Protein AF-F0SJ74-F1 (afdb_monomer)

Structure (mmCIF, N/CA/C/O backbone):
data_AF-F0SJ74-F1
#
_entry.id   AF-F0SJ74-F1
#
loop_
_atom_site.group_PDB
_atom_site.id
_atom_site.type_symbol
_atom_site.label_atom_id
_atom_site.label_alt_id
_atom_site.label_comp_id
_atom_site.label_asym_id
_atom_site.label_entity_id
_atom_site.label_seq_id
_atom_site.pdbx_PDB_ins_code
_atom_site.Cartn_x
_atom_site.Cartn_y
_atom_site.Cartn_z
_atom_site.occupancy
_atom_site.B_iso_or_equiv
_atom_site.auth_seq_id
_atom_site.auth_comp_id
_atom_site.auth_asym_id
_atom_site.auth_atom_id
_atom_site.pdbx_PDB_model_num
ATOM 1 N N . MET A 1 1 ? -28.845 -0.989 51.146 1.00 54.00 1 MET A N 1
ATOM 2 C CA . 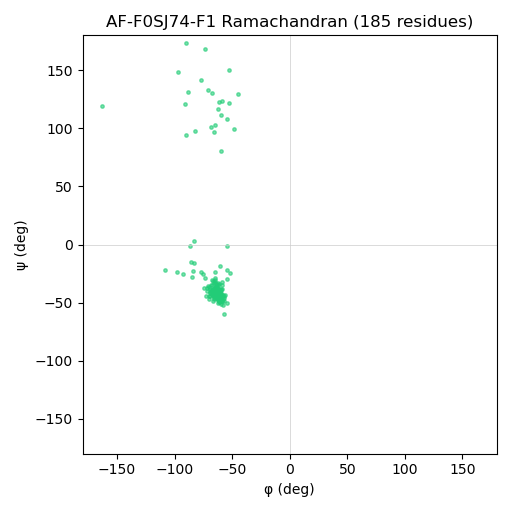MET A 1 1 ? -27.764 -0.557 50.241 1.00 54.00 1 MET A CA 1
ATOM 3 C C . MET A 1 1 ? -26.452 -0.771 50.956 1.00 54.00 1 MET A C 1
ATOM 5 O O . MET A 1 1 ? -26.047 0.042 51.778 1.00 54.00 1 MET A O 1
ATOM 9 N N . THR A 1 2 ? -25.877 -1.947 50.753 1.00 53.78 2 THR A N 1
ATOM 10 C CA . THR A 1 2 ? -24.588 -2.338 51.320 1.00 53.78 2 THR A CA 1
ATOM 11 C C . THR A 1 2 ? -23.477 -1.667 50.522 1.00 53.78 2 THR A C 1
ATOM 13 O O . THR A 1 2 ? -23.571 -1.531 49.306 1.00 53.78 2 THR A O 1
ATOM 16 N N . GLN A 1 3 ? -22.426 -1.232 51.211 1.00 61.03 3 GLN A N 1
ATOM 17 C CA . GLN A 1 3 ? -21.278 -0.518 50.639 1.00 61.03 3 GLN A CA 1
ATOM 18 C C . GLN A 1 3 ? -20.612 -1.277 49.464 1.00 61.03 3 GLN A C 1
ATOM 20 O O . GLN A 1 3 ? -19.998 -0.656 48.601 1.00 61.03 3 GLN A O 1
ATOM 25 N N . ASP A 1 4 ? -20.806 -2.600 49.397 1.00 64.81 4 ASP A N 1
ATOM 26 C CA . ASP A 1 4 ? -20.370 -3.476 48.303 1.00 64.81 4 ASP A CA 1
ATOM 27 C C . ASP A 1 4 ? -21.115 -3.262 46.974 1.00 64.81 4 ASP A C 1
ATOM 29 O O . ASP A 1 4 ? -20.495 -3.353 45.916 1.00 64.81 4 ASP A O 1
ATOM 33 N N . GLU A 1 5 ? -22.414 -2.939 46.985 1.00 65.62 5 GLU A N 1
ATOM 34 C CA . GLU A 1 5 ? -23.174 -2.753 45.734 1.00 65.62 5 GLU A CA 1
ATOM 35 C C . GLU A 1 5 ? -22.730 -1.486 44.994 1.00 65.62 5 GLU A C 1
ATOM 37 O O . GLU A 1 5 ? -22.558 -1.498 43.777 1.00 65.62 5 GLU A O 1
ATOM 42 N N . GLY A 1 6 ? -22.438 -0.413 45.736 1.00 70.38 6 GLY A N 1
ATOM 43 C CA . GLY A 1 6 ? -21.926 0.828 45.149 1.00 70.38 6 GLY A CA 1
ATOM 44 C C . GLY A 1 6 ? -20.527 0.677 44.541 1.00 70.38 6 GLY A C 1
ATOM 45 O O . GLY A 1 6 ? -20.212 1.340 43.553 1.00 70.38 6 GLY A O 1
ATOM 46 N N . LYS A 1 7 ? -19.693 -0.212 45.097 1.00 70.25 7 LYS A N 1
ATOM 47 C CA . LYS A 1 7 ? -18.354 -0.490 44.564 1.00 70.25 7 LYS A CA 1
ATOM 48 C C . LYS A 1 7 ? -18.433 -1.291 43.261 1.00 70.25 7 LYS A C 1
ATOM 50 O O . LYS A 1 7 ? -17.793 -0.913 42.281 1.00 70.25 7 LYS A O 1
ATOM 55 N N . LEU A 1 8 ? -19.286 -2.313 43.222 1.00 67.12 8 LEU A N 1
ATOM 56 C CA . LEU A 1 8 ? -19.532 -3.130 42.031 1.00 67.12 8 LEU A CA 1
ATOM 57 C C . LEU A 1 8 ? -20.074 -2.314 40.852 1.00 67.12 8 LEU A C 1
ATOM 59 O O . LEU A 1 8 ? -19.598 -2.477 39.730 1.00 67.12 8 LEU A O 1
ATOM 63 N N . ASP A 1 9 ? -21.017 -1.402 41.088 1.00 73.19 9 ASP A N 1
ATOM 64 C CA . ASP A 1 9 ? -21.548 -0.545 40.021 1.00 73.19 9 ASP A CA 1
ATOM 65 C C . ASP A 1 9 ? -20.493 0.427 39.471 1.00 73.19 9 ASP A C 1
ATOM 67 O O . ASP A 1 9 ? -20.478 0.723 38.273 1.00 73.19 9 ASP A O 1
ATOM 71 N N . SER A 1 10 ? -19.570 0.890 40.321 1.00 74.50 10 SER A N 1
ATOM 72 C CA . SER A 1 10 ? -18.466 1.753 39.892 1.00 74.50 10 SER A CA 1
ATOM 73 C C . SER A 1 10 ? -17.445 1.016 39.015 1.00 74.50 10 SER A C 1
ATOM 75 O O . SER A 1 10 ? -17.027 1.556 37.991 1.00 74.50 10 SER A O 1
ATOM 77 N N . GLU A 1 11 ? -17.107 -0.234 39.353 1.00 73.88 11 GLU A N 1
ATOM 78 C CA . GLU A 1 11 ? -16.187 -1.074 38.573 1.00 73.88 11 GLU A CA 1
ATOM 79 C C . GLU A 1 11 ? -16.783 -1.433 37.205 1.00 73.88 11 GLU A C 1
ATOM 81 O O . GLU A 1 11 ? -16.114 -1.286 36.182 1.00 73.88 11 GLU A O 1
ATOM 86 N N . ARG A 1 12 ? -18.074 -1.788 37.146 1.00 70.38 12 ARG A N 1
ATOM 87 C CA . ARG A 1 12 ? -18.766 -2.058 35.871 1.00 70.38 12 ARG A CA 1
ATOM 88 C C . ARG A 1 12 ? -18.773 -0.854 34.942 1.00 70.38 12 ARG A C 1
ATOM 90 O O . ARG A 1 12 ? -18.550 -0.993 33.743 1.00 70.38 12 ARG A O 1
ATOM 97 N N . LYS A 1 13 ? -19.027 0.333 35.495 1.00 78.31 13 LYS A N 1
ATOM 98 C CA . LYS A 1 13 ? -19.060 1.566 34.710 1.00 78.31 13 LYS A CA 1
ATOM 99 C C . LYS A 1 13 ? -17.680 1.910 34.143 1.00 78.31 13 LYS A C 1
ATOM 101 O O . LYS A 1 13 ? -17.595 2.287 32.981 1.00 78.31 13 LYS A O 1
ATOM 106 N N . LEU A 1 14 ? -16.614 1.720 34.928 1.00 76.12 14 LEU A N 1
ATOM 107 C CA . LEU A 1 14 ? -15.232 1.898 34.464 1.00 76.12 14 LEU A CA 1
ATOM 108 C C . LEU A 1 14 ? -14.893 0.949 33.311 1.00 76.12 14 LEU A C 1
ATOM 110 O O . LEU A 1 14 ? -14.324 1.378 32.311 1.00 76.12 14 LEU A O 1
ATOM 114 N N . ILE A 1 15 ? -15.295 -0.314 33.428 1.00 71.25 15 ILE A N 1
ATOM 115 C CA . ILE A 1 15 ? -15.088 -1.342 32.406 1.00 71.25 15 ILE A CA 1
ATOM 116 C C . ILE A 1 15 ? -15.837 -1.010 31.102 1.00 71.25 15 ILE A C 1
ATOM 118 O O . ILE A 1 15 ? -15.274 -1.119 30.008 1.00 71.25 15 ILE A O 1
ATOM 122 N N . ASP A 1 16 ? -17.102 -0.590 31.193 1.00 73.50 16 ASP A N 1
ATOM 123 C CA . ASP A 1 16 ? -17.893 -0.205 30.017 1.00 73.50 16 ASP A CA 1
ATOM 124 C C . ASP A 1 16 ? -17.339 1.069 29.348 1.00 73.50 16 ASP A C 1
ATOM 126 O O . ASP A 1 16 ? -17.291 1.152 28.114 1.00 73.50 16 ASP A O 1
ATOM 130 N N . ASP A 1 17 ? -16.870 2.038 30.140 1.00 77.75 17 ASP A N 1
ATOM 131 C CA . ASP A 1 17 ? -16.223 3.255 29.643 1.00 77.75 17 ASP A CA 1
ATOM 132 C C . ASP A 1 17 ? -14.881 2.939 28.953 1.00 77.75 17 ASP A C 1
ATOM 134 O O . ASP A 1 17 ? -14.609 3.460 27.865 1.00 77.75 17 ASP A O 1
ATOM 138 N N . GLU A 1 18 ? -14.072 2.033 29.516 1.00 72.38 18 GLU A N 1
ATOM 139 C CA . GLU A 1 18 ? -12.818 1.566 28.912 1.00 72.38 18 GLU A CA 1
ATOM 140 C C . GLU A 1 18 ? -13.072 0.847 27.581 1.00 72.38 18 GLU A C 1
ATOM 142 O O . GLU A 1 18 ? -12.436 1.152 26.568 1.00 72.38 18 GLU A O 1
ATOM 147 N N . ARG A 1 19 ? -14.070 -0.041 27.525 1.00 72.69 19 ARG A N 1
ATOM 148 C CA . ARG A 1 19 ? -14.462 -0.707 26.279 1.00 72.69 19 ARG A CA 1
ATOM 149 C C . ARG A 1 19 ? -14.883 0.299 25.211 1.00 72.69 19 ARG A C 1
ATOM 151 O O . ARG A 1 19 ? -14.420 0.211 24.073 1.00 72.69 19 ARG A O 1
ATOM 158 N N . LYS A 1 20 ? -15.751 1.252 25.555 1.00 78.31 20 LYS A N 1
ATOM 159 C CA . LYS A 1 20 ? -16.230 2.272 24.613 1.00 78.31 20 LYS A CA 1
ATOM 160 C C . LYS A 1 20 ? -15.080 3.139 24.103 1.00 78.31 20 LYS A C 1
ATOM 162 O O . LYS A 1 20 ? -15.049 3.482 22.919 1.00 78.31 20 LYS A O 1
ATOM 167 N N . HIS A 1 21 ? -14.121 3.454 24.972 1.00 78.31 21 HIS A N 1
ATOM 168 C CA . HIS A 1 21 ? -12.903 4.157 24.594 1.00 78.31 21 HIS A CA 1
ATOM 169 C C . HIS A 1 21 ? -12.069 3.349 23.586 1.00 78.31 21 HIS A C 1
ATOM 171 O O . HIS A 1 21 ? -11.682 3.879 22.542 1.00 78.31 21 HIS A O 1
ATOM 177 N N . LEU A 1 22 ? -11.846 2.057 23.842 1.00 72.75 22 LEU A N 1
ATOM 178 C CA . LEU A 1 22 ? -11.066 1.183 22.962 1.00 72.75 22 LEU A CA 1
ATOM 179 C C . LEU A 1 22 ? -11.754 0.911 21.610 1.00 72.75 22 LEU A C 1
ATOM 181 O O . LEU A 1 22 ? -11.087 0.908 20.573 1.00 72.75 22 LEU A O 1
ATOM 185 N N . GLU A 1 23 ? -13.078 0.729 21.592 1.00 74.75 23 GLU A N 1
ATOM 186 C CA . GLU A 1 23 ? -13.865 0.600 20.355 1.00 74.75 23 GLU A CA 1
ATOM 187 C C . GLU A 1 23 ? -13.818 1.888 19.521 1.00 74.75 23 GLU A C 1
ATOM 189 O O . GLU A 1 23 ? -13.631 1.833 18.301 1.00 74.75 23 GLU A O 1
ATOM 194 N N . GLY A 1 24 ? -13.914 3.052 20.173 1.00 79.56 24 GLY A N 1
ATOM 195 C CA . GLY A 1 24 ? -13.734 4.352 19.526 1.00 79.56 24 GLY A CA 1
ATOM 196 C C . GLY A 1 24 ? -12.349 4.491 18.895 1.00 79.56 24 GLY A C 1
ATOM 197 O O . GLY A 1 24 ? -12.229 4.840 17.722 1.00 79.56 24 GLY A O 1
ATOM 198 N N . LEU A 1 25 ? -11.303 4.110 19.631 1.00 79.56 25 LEU A N 1
ATOM 199 C CA . LEU A 1 25 ? -9.922 4.168 19.157 1.00 79.56 25 LEU A CA 1
ATOM 200 C C . LEU A 1 25 ? -9.675 3.254 17.944 1.00 79.56 25 LEU A C 1
ATOM 202 O O . LEU A 1 25 ? -8.946 3.621 17.020 1.00 79.56 25 LEU A O 1
ATOM 206 N N . LEU A 1 26 ? -10.283 2.064 17.924 1.00 78.50 26 LEU A N 1
ATOM 207 C CA . LEU A 1 26 ? -10.195 1.135 16.796 1.00 78.50 26 LEU A CA 1
ATOM 208 C C . LEU A 1 26 ? -10.926 1.677 15.558 1.00 78.50 26 LEU A C 1
ATOM 210 O O . LEU A 1 26 ? -10.400 1.587 14.442 1.00 78.50 26 LEU A O 1
ATOM 214 N N . LYS A 1 27 ? -12.095 2.294 15.757 1.00 82.12 27 LYS A N 1
ATOM 215 C CA . LYS A 1 27 ? -12.855 2.960 14.693 1.00 82.12 27 LYS A CA 1
ATOM 216 C C . LYS A 1 27 ? -12.070 4.122 14.083 1.00 82.12 27 LYS A C 1
ATOM 218 O O . LYS A 1 27 ? -11.963 4.191 12.860 1.00 82.12 27 LYS A O 1
ATOM 223 N N . ASP A 1 28 ? -11.468 4.975 14.908 1.00 82.19 28 ASP A N 1
ATOM 224 C CA . ASP A 1 28 ? -10.681 6.122 14.443 1.00 82.19 28 ASP A CA 1
ATOM 225 C C . ASP A 1 28 ? -9.458 5.686 13.629 1.00 82.19 28 ASP A C 1
ATOM 227 O O . ASP A 1 28 ? -9.204 6.222 12.549 1.00 82.19 28 ASP A O 1
ATOM 231 N N . ARG A 1 29 ? -8.733 4.655 14.086 1.00 83.56 29 ARG A N 1
ATOM 232 C CA . ARG A 1 29 ? -7.569 4.105 13.364 1.00 83.56 29 ARG A CA 1
ATOM 233 C C . ARG A 1 29 ? -7.960 3.478 12.028 1.00 83.56 29 ARG A C 1
ATOM 235 O O . ARG A 1 29 ? -7.268 3.677 11.031 1.00 83.56 29 ARG A O 1
ATOM 242 N N . THR A 1 30 ? -9.078 2.757 11.992 1.00 81.75 30 THR A N 1
ATOM 243 C CA . THR A 1 30 ? -9.607 2.166 10.753 1.00 81.75 30 THR A CA 1
ATOM 244 C C . THR A 1 30 ? -10.054 3.253 9.775 1.00 81.75 30 THR A C 1
ATOM 246 O O . THR A 1 30 ? -9.753 3.178 8.585 1.00 81.75 30 THR A O 1
ATOM 249 N N . ASN A 1 31 ? -10.711 4.305 10.270 1.00 86.88 31 ASN A N 1
ATOM 250 C CA . ASN A 1 31 ? -11.124 5.441 9.452 1.00 86.88 31 ASN A CA 1
ATOM 251 C C . ASN A 1 31 ? -9.918 6.195 8.870 1.00 86.88 31 ASN A C 1
ATOM 253 O O . ASN A 1 31 ? -9.874 6.457 7.670 1.00 86.88 31 ASN A O 1
ATOM 257 N N . PHE A 1 32 ? -8.901 6.472 9.692 1.00 86.88 32 PHE A N 1
ATOM 258 C CA . PHE A 1 32 ? -7.648 7.073 9.232 1.00 86.88 32 PHE A CA 1
ATOM 259 C C . PHE A 1 32 ? -6.998 6.243 8.120 1.00 86.88 32 PHE A C 1
ATOM 261 O O . PHE A 1 32 ? -6.562 6.792 7.110 1.00 86.88 32 PHE A O 1
ATOM 268 N N . TYR A 1 33 ? -6.982 4.918 8.273 1.00 85.06 33 TYR A N 1
ATOM 269 C CA . TYR A 1 33 ? -6.436 4.022 7.264 1.00 85.06 33 TYR A CA 1
ATOM 270 C C . TYR A 1 33 ? -7.198 4.088 5.932 1.00 85.06 33 TYR A C 1
ATOM 272 O O . TYR A 1 33 ? -6.571 4.149 4.876 1.00 85.06 33 TYR A O 1
ATOM 280 N N . LEU A 1 34 ? -8.534 4.129 5.962 1.00 86.31 34 LEU A N 1
ATOM 281 C CA . LEU A 1 34 ? -9.352 4.272 4.752 1.00 86.31 34 LEU A CA 1
ATOM 282 C C . LEU A 1 34 ? -9.087 5.601 4.034 1.00 86.31 34 LEU A C 1
ATOM 284 O O . LEU A 1 34 ? -8.928 5.624 2.812 1.00 86.31 34 LEU A O 1
ATOM 288 N N . VAL A 1 35 ? -8.981 6.697 4.790 1.00 90.19 35 VAL A N 1
ATOM 289 C CA . VAL A 1 35 ? -8.637 8.015 4.238 1.00 90.19 35 VAL A CA 1
ATOM 290 C C . VAL A 1 35 ? -7.242 7.984 3.618 1.00 90.19 35 VAL A C 1
ATOM 292 O O . VAL A 1 35 ? -7.090 8.352 2.453 1.00 90.19 35 VAL A O 1
ATOM 295 N N . PHE A 1 36 ? -6.241 7.479 4.344 1.00 88.94 36 PHE A N 1
ATOM 296 C CA . PHE A 1 36 ? -4.880 7.315 3.834 1.00 88.94 36 PHE A CA 1
ATOM 297 C C . PHE A 1 36 ? -4.861 6.502 2.537 1.00 88.94 36 PHE A C 1
ATOM 299 O O . PHE A 1 36 ? -4.300 6.954 1.542 1.00 88.94 36 PHE A O 1
ATOM 306 N N . ALA A 1 37 ? -5.518 5.342 2.518 1.00 86.44 37 ALA A N 1
ATOM 307 C CA . ALA A 1 37 ? -5.563 4.478 1.349 1.00 86.44 37 ALA A CA 1
ATOM 308 C C . ALA A 1 37 ? -6.209 5.166 0.141 1.00 86.44 37 ALA A C 1
ATOM 310 O O . ALA A 1 37 ? -5.688 5.064 -0.967 1.00 86.44 37 ALA A O 1
ATOM 311 N N . SER A 1 38 ? -7.307 5.898 0.346 1.00 90.44 38 SER A N 1
ATOM 312 C CA . SER A 1 38 ? -7.987 6.621 -0.733 1.00 90.44 38 SER A CA 1
ATOM 313 C C . SER A 1 38 ? -7.102 7.709 -1.353 1.00 90.44 38 SER A C 1
ATOM 315 O O . SER A 1 38 ? -6.967 7.779 -2.576 1.00 90.44 38 SER A O 1
ATOM 317 N N . LEU A 1 39 ? -6.427 8.503 -0.515 1.00 90.12 39 LEU A N 1
ATOM 318 C CA . LEU A 1 39 ? -5.495 9.542 -0.951 1.00 90.12 39 LEU A CA 1
ATOM 319 C C . LEU A 1 39 ? -4.273 8.939 -1.639 1.00 90.12 39 LEU A C 1
ATOM 321 O O . LEU A 1 39 ? -3.818 9.451 -2.660 1.00 90.12 39 LEU A O 1
ATOM 325 N N . PHE A 1 40 ? -3.766 7.833 -1.103 1.00 88.50 40 PHE A N 1
ATOM 326 C CA . PHE A 1 40 ? -2.617 7.144 -1.659 1.00 88.50 40 PHE A CA 1
ATOM 327 C C . PHE A 1 40 ? -2.932 6.562 -3.042 1.00 88.50 40 PHE A C 1
ATOM 329 O O . PHE A 1 40 ? -2.189 6.815 -3.988 1.00 88.50 40 PHE A O 1
ATOM 336 N N . ILE A 1 41 ? -4.068 5.873 -3.204 1.00 86.62 41 ILE A N 1
ATOM 337 C CA . ILE A 1 41 ? -4.521 5.366 -4.508 1.00 86.62 41 ILE A CA 1
ATOM 338 C C . ILE A 1 41 ? -4.654 6.522 -5.505 1.00 86.62 41 ILE A C 1
ATOM 340 O O . ILE A 1 41 ? -4.090 6.452 -6.597 1.00 86.62 41 ILE A O 1
ATOM 344 N N . LEU A 1 42 ? -5.312 7.619 -5.120 1.00 89.12 42 LEU A N 1
ATOM 345 C CA . LEU A 1 42 ? -5.451 8.797 -5.978 1.00 89.12 42 LEU A CA 1
ATOM 346 C C . LEU A 1 42 ? -4.088 9.373 -6.400 1.00 89.12 42 LEU A C 1
ATOM 348 O O . LEU A 1 42 ? -3.884 9.677 -7.577 1.00 89.12 42 LEU A O 1
ATOM 352 N N . GLY A 1 43 ? -3.146 9.473 -5.459 1.00 85.44 43 GLY A N 1
ATOM 353 C CA . GLY A 1 43 ? -1.776 9.908 -5.723 1.00 85.44 43 GLY A CA 1
ATOM 354 C C . GLY A 1 43 ? -1.050 8.983 -6.702 1.00 85.44 43 GLY A C 1
ATOM 355 O O . GLY A 1 43 ? -0.445 9.456 -7.660 1.00 85.44 43 GLY A O 1
ATOM 356 N N . THR A 1 44 ? -1.166 7.664 -6.524 1.00 83.31 44 THR A N 1
ATOM 357 C CA . THR A 1 44 ? -0.528 6.676 -7.415 1.00 83.31 44 THR A CA 1
ATOM 358 C C . THR A 1 44 ? -1.115 6.649 -8.826 1.00 83.31 44 THR A C 1
ATOM 360 O O . THR A 1 44 ? -0.395 6.357 -9.777 1.00 83.31 44 THR A O 1
ATOM 363 N N . VAL A 1 45 ? -2.404 6.965 -8.991 1.00 84.19 45 VAL A N 1
ATOM 364 C CA . VAL A 1 45 ? -3.038 7.068 -10.315 1.00 84.19 45 VAL A CA 1
ATOM 365 C C . VAL A 1 45 ? -2.552 8.320 -11.046 1.00 84.19 45 VAL A C 1
ATOM 367 O O . VAL A 1 45 ? -2.264 8.264 -12.238 1.00 84.19 45 VAL A O 1
ATOM 370 N N . ARG A 1 46 ? -2.394 9.444 -10.338 1.00 84.38 46 ARG A N 1
ATOM 371 C CA . ARG A 1 46 ? -1.893 10.698 -10.926 1.00 84.38 46 ARG A CA 1
ATOM 372 C C . ARG A 1 46 ? -0.445 10.594 -11.412 1.00 84.38 46 ARG A C 1
ATOM 374 O O . ARG A 1 46 ? -0.106 11.215 -12.411 1.00 84.38 46 ARG A O 1
ATOM 381 N N . THR A 1 47 ? 0.389 9.791 -10.755 1.00 77.56 47 THR A N 1
ATOM 382 C CA . THR A 1 47 ? 1.813 9.636 -11.101 1.00 77.56 47 THR A CA 1
ATOM 383 C C . THR A 1 47 ? 2.085 8.638 -12.230 1.00 77.56 47 THR A C 1
ATOM 385 O O . THR A 1 47 ? 3.243 8.431 -12.590 1.00 77.56 47 THR A O 1
ATOM 388 N N . GLN A 1 48 ? 1.048 8.053 -12.847 1.00 67.62 48 GLN A N 1
ATOM 389 C CA . GLN A 1 48 ? 1.198 7.105 -13.961 1.00 67.62 48 GLN A CA 1
ATOM 390 C C . GLN A 1 48 ? 1.897 7.699 -15.202 1.00 67.62 48 GLN A C 1
ATOM 392 O O . GLN A 1 48 ? 2.396 6.934 -16.024 1.00 67.62 48 GLN A O 1
ATOM 397 N N . GLY A 1 49 ? 1.958 9.031 -15.337 1.00 66.62 49 GLY A N 1
ATOM 398 C CA . GLY A 1 49 ? 2.494 9.704 -16.525 1.00 66.62 49 GLY A CA 1
ATOM 399 C C . GLY A 1 49 ? 3.949 10.189 -16.459 1.00 66.62 49 GLY A C 1
ATOM 400 O O . GLY A 1 49 ? 4.552 10.351 -17.513 1.00 66.62 49 GLY A O 1
ATOM 401 N N . GLU A 1 50 ? 4.531 10.430 -15.276 1.00 65.50 50 GLU A N 1
ATOM 402 C CA . GLU A 1 50 ? 5.701 11.333 -15.184 1.00 65.50 50 GLU A CA 1
ATOM 403 C C . GLU A 1 50 ? 7.059 10.670 -14.893 1.00 65.50 50 GLU A C 1
ATOM 405 O O . GLU A 1 50 ? 8.089 11.243 -15.238 1.00 65.50 50 GLU A O 1
ATOM 410 N N . SER A 1 51 ? 7.127 9.463 -14.312 1.00 66.88 51 SER A N 1
ATOM 411 C CA . SER A 1 51 ? 8.418 8.769 -14.144 1.00 66.88 51 SER A CA 1
ATOM 412 C C . SER A 1 51 ? 8.266 7.278 -13.845 1.00 66.88 51 SER A C 1
ATOM 414 O O . SER A 1 51 ? 7.721 6.876 -12.814 1.00 66.88 51 SER A O 1
ATOM 416 N N . PHE A 1 52 ? 8.811 6.439 -14.731 1.00 69.12 52 PHE A N 1
ATOM 417 C CA . PHE A 1 52 ? 8.758 4.979 -14.605 1.00 69.12 52 PHE A CA 1
ATOM 418 C C . PHE A 1 52 ? 9.529 4.450 -13.382 1.00 69.12 52 PHE A C 1
ATOM 420 O O . PHE A 1 52 ? 9.137 3.443 -12.798 1.00 69.12 52 PHE A O 1
ATOM 427 N N . ALA A 1 53 ? 10.595 5.142 -12.965 1.00 74.06 53 ALA A N 1
ATOM 428 C CA . ALA A 1 53 ? 11.421 4.742 -11.824 1.00 74.06 53 ALA A CA 1
ATOM 429 C C . ALA A 1 53 ? 10.866 5.220 -10.469 1.00 74.06 53 ALA A C 1
ATOM 431 O O . ALA A 1 53 ? 11.075 4.559 -9.455 1.00 74.06 53 ALA A O 1
ATOM 432 N N . ALA A 1 54 ? 10.126 6.334 -10.431 1.00 79.19 54 ALA A N 1
ATOM 433 C CA . ALA A 1 54 ? 9.564 6.859 -9.181 1.00 79.19 54 ALA A CA 1
ATOM 434 C C . ALA A 1 54 ? 8.379 6.022 -8.667 1.00 79.19 54 ALA A C 1
ATOM 436 O O . ALA A 1 54 ? 8.142 5.924 -7.463 1.00 79.19 54 ALA A O 1
ATOM 437 N N . ARG A 1 55 ? 7.643 5.383 -9.580 1.00 79.25 55 ARG A N 1
ATOM 438 C CA . ARG A 1 55 ? 6.438 4.601 -9.282 1.00 79.25 55 ARG A CA 1
ATOM 439 C C . ARG A 1 55 ? 6.656 3.422 -8.318 1.00 79.25 55 ARG A C 1
ATOM 441 O O . ARG A 1 55 ? 5.927 3.365 -7.325 1.00 79.25 55 ARG A O 1
ATOM 448 N N . PRO A 1 56 ? 7.634 2.514 -8.528 1.00 81.69 56 PRO A N 1
ATOM 449 C CA . PRO A 1 56 ? 7.884 1.426 -7.582 1.00 81.69 56 PRO A CA 1
ATOM 450 C C . PRO A 1 56 ? 8.302 1.947 -6.202 1.00 81.69 56 PRO A C 1
ATOM 452 O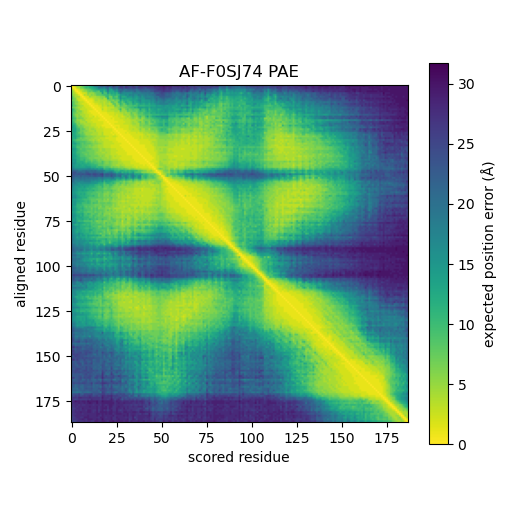 O . PRO A 1 56 ? 7.921 1.359 -5.194 1.00 81.69 56 PRO A O 1
ATOM 455 N N . PHE A 1 57 ? 9.013 3.077 -6.132 1.00 83.81 57 PHE A N 1
ATOM 456 C CA . PHE A 1 57 ? 9.426 3.670 -4.860 1.00 83.81 57 PHE A CA 1
ATOM 457 C C . PHE A 1 57 ? 8.240 4.244 -4.073 1.00 83.81 57 PHE A C 1
ATOM 459 O O . PHE A 1 57 ? 8.102 3.977 -2.881 1.00 83.81 57 PHE A O 1
ATOM 466 N N . ILE A 1 58 ? 7.339 4.973 -4.741 1.00 86.19 58 ILE A N 1
ATOM 467 C CA . ILE A 1 58 ? 6.114 5.497 -4.117 1.00 86.19 58 ILE A CA 1
ATOM 468 C C . ILE A 1 58 ? 5.257 4.345 -3.578 1.00 86.19 58 ILE A C 1
ATOM 470 O O . ILE A 1 58 ? 4.815 4.396 -2.431 1.00 86.19 58 ILE A O 1
ATOM 474 N N . LEU A 1 59 ? 5.061 3.288 -4.373 1.00 85.88 59 LEU A N 1
ATOM 475 C CA . LEU A 1 59 ? 4.301 2.099 -3.970 1.00 85.88 59 LEU A CA 1
ATOM 476 C C . LEU A 1 59 ? 4.952 1.344 -2.808 1.00 85.88 59 LEU A C 1
ATOM 478 O O . LEU A 1 59 ? 4.250 0.914 -1.891 1.00 85.88 59 LEU A O 1
ATOM 482 N N . LEU A 1 60 ? 6.282 1.247 -2.793 1.00 86.56 60 LEU A N 1
ATOM 483 C CA . LEU A 1 60 ? 7.026 0.660 -1.683 1.00 86.56 60 LEU A CA 1
ATOM 484 C C . LEU A 1 60 ? 6.802 1.447 -0.384 1.00 86.56 60 LEU A C 1
ATOM 486 O O . LEU A 1 60 ? 6.458 0.853 0.637 1.00 86.56 60 LEU A O 1
ATOM 490 N N . VAL A 1 61 ? 6.933 2.777 -0.426 1.00 88.44 61 VAL A N 1
ATOM 491 C CA . VAL A 1 61 ? 6.692 3.647 0.738 1.00 88.44 61 VAL A CA 1
ATOM 492 C C . VAL A 1 61 ? 5.249 3.517 1.229 1.00 88.44 61 VAL A C 1
ATOM 494 O O . VAL A 1 61 ? 5.020 3.360 2.429 1.00 88.44 61 VAL A O 1
ATOM 497 N N . GLY A 1 62 ? 4.276 3.514 0.316 1.00 87.31 62 GLY A N 1
ATOM 498 C CA . GLY A 1 62 ? 2.869 3.307 0.661 1.00 87.31 62 GLY A CA 1
ATOM 499 C C . GLY A 1 62 ? 2.593 1.947 1.286 1.00 87.31 62 GLY A C 1
ATOM 500 O O . GLY A 1 62 ? 1.832 1.856 2.246 1.00 87.31 62 GLY A O 1
ATOM 501 N N . THR A 1 63 ? 3.254 0.898 0.801 1.00 88.12 63 THR A N 1
ATOM 502 C CA . THR A 1 63 ? 3.141 -0.452 1.362 1.00 88.12 63 THR A CA 1
ATOM 503 C C . THR A 1 63 ? 3.727 -0.514 2.766 1.00 88.12 63 THR A C 1
ATOM 505 O O . THR A 1 63 ? 3.080 -1.048 3.663 1.00 88.12 63 THR A O 1
ATOM 508 N N . ILE A 1 64 ? 4.897 0.088 3.001 1.00 89.31 64 ILE A N 1
ATOM 509 C CA . ILE A 1 64 ? 5.500 0.167 4.340 1.00 89.31 64 ILE A CA 1
ATOM 510 C C . ILE A 1 64 ? 4.566 0.916 5.298 1.00 89.31 64 ILE A C 1
ATOM 512 O O . ILE A 1 64 ? 4.253 0.408 6.376 1.00 89.31 64 ILE A O 1
ATOM 516 N N . ALA A 1 65 ? 4.065 2.087 4.894 1.00 88.25 65 ALA A N 1
ATOM 517 C CA . ALA A 1 65 ? 3.108 2.853 5.686 1.00 88.25 65 ALA A CA 1
ATOM 518 C C . ALA A 1 65 ? 1.828 2.044 5.969 1.00 88.25 65 ALA A C 1
ATOM 520 O O . ALA A 1 65 ? 1.366 1.994 7.109 1.00 88.25 65 ALA A O 1
ATOM 521 N N . SER A 1 66 ? 1.298 1.342 4.964 1.00 87.62 66 SER A N 1
ATOM 522 C CA . SER A 1 66 ? 0.123 0.484 5.110 1.00 87.62 66 SER A CA 1
ATOM 523 C C . SER A 1 66 ? 0.356 -0.652 6.105 1.00 87.62 66 SER A C 1
ATOM 525 O O . SER A 1 66 ? -0.492 -0.890 6.961 1.00 87.62 66 SER A O 1
ATOM 527 N N . VAL A 1 67 ? 1.507 -1.327 6.035 1.00 87.00 67 VAL A N 1
ATOM 528 C CA . VAL A 1 67 ? 1.883 -2.403 6.963 1.00 87.00 67 VAL A CA 1
ATOM 529 C C . VAL A 1 67 ? 1.977 -1.879 8.395 1.00 87.00 67 VAL A C 1
ATOM 531 O O . VAL A 1 67 ? 1.442 -2.509 9.307 1.00 87.00 67 VAL A O 1
ATOM 534 N N . LEU A 1 68 ? 2.597 -0.713 8.606 1.00 88.06 68 LEU A N 1
ATOM 535 C CA . LEU A 1 68 ? 2.697 -0.096 9.931 1.00 88.06 68 LEU A CA 1
ATOM 536 C C . LEU A 1 68 ? 1.319 0.240 10.514 1.00 88.06 68 LEU A C 1
ATOM 538 O O . LEU A 1 68 ? 1.065 -0.038 11.688 1.00 88.06 68 LEU A O 1
ATOM 542 N N . ILE A 1 69 ? 0.408 0.787 9.704 1.00 84.00 69 ILE A N 1
ATOM 543 C CA . ILE A 1 69 ? -0.950 1.098 10.164 1.00 84.00 69 ILE A CA 1
ATOM 544 C C . ILE A 1 69 ? -1.744 -0.189 10.425 1.00 84.00 69 ILE A C 1
ATOM 546 O O . ILE A 1 69 ? -2.413 -0.290 11.453 1.00 84.00 69 ILE A O 1
ATOM 550 N N . ALA A 1 70 ? -1.636 -1.204 9.565 1.00 81.31 70 ALA A N 1
ATOM 551 C CA . ALA A 1 70 ? -2.288 -2.495 9.777 1.00 81.31 70 ALA A CA 1
ATOM 552 C C . ALA A 1 70 ? -1.802 -3.180 11.065 1.00 81.31 70 ALA A C 1
ATOM 554 O O . ALA A 1 70 ? -2.617 -3.683 11.839 1.00 81.31 70 ALA A O 1
ATOM 555 N N . LEU A 1 71 ? -0.497 -3.129 11.355 1.00 83.94 71 LEU A N 1
ATOM 556 C CA . LEU A 1 71 ? 0.081 -3.584 12.625 1.00 83.94 71 LEU A CA 1
ATOM 557 C C . LEU A 1 71 ? -0.460 -2.791 13.819 1.00 83.94 71 LEU A C 1
ATOM 559 O O . LEU A 1 71 ? -0.773 -3.378 14.858 1.00 83.94 71 LEU A O 1
ATOM 563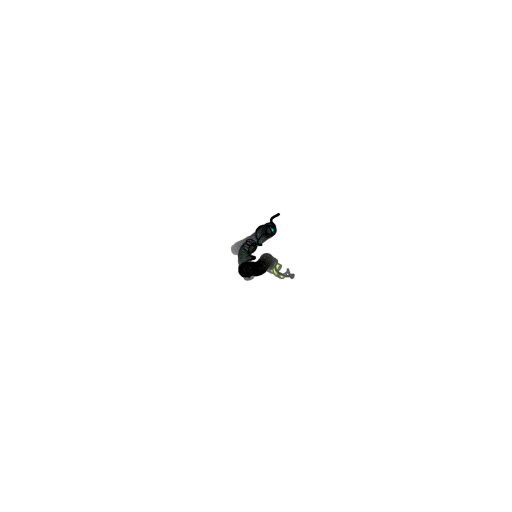 N N . ALA A 1 72 ? -0.607 -1.471 13.684 1.00 81.69 72 ALA A N 1
ATOM 564 C CA . ALA A 1 72 ? -1.188 -0.636 14.729 1.00 81.69 72 ALA A CA 1
ATOM 565 C C . ALA A 1 72 ? -2.654 -1.013 15.003 1.00 81.69 72 ALA A C 1
ATOM 567 O O . ALA A 1 72 ? -3.036 -1.188 16.165 1.00 81.69 72 ALA A O 1
ATOM 568 N N . VAL A 1 73 ? -3.470 -1.209 13.962 1.00 80.50 73 VAL A N 1
ATOM 569 C CA . VAL A 1 73 ? -4.863 -1.669 14.101 1.00 80.50 73 VAL A CA 1
ATOM 570 C C . VAL A 1 73 ? -4.908 -3.058 14.740 1.00 80.50 73 VAL A C 1
ATOM 572 O O . VAL A 1 73 ? -5.626 -3.251 15.721 1.00 80.50 73 VAL A O 1
ATOM 575 N N . TRP A 1 74 ? -4.074 -3.991 14.275 1.00 79.75 74 TRP A N 1
ATOM 576 C CA . TRP A 1 74 ? -3.972 -5.342 14.832 1.00 79.75 74 TRP A CA 1
ATOM 577 C C . TRP A 1 74 ? -3.630 -5.339 16.326 1.00 79.75 74 TRP A C 1
ATOM 579 O O . TRP A 1 74 ? -4.274 -6.027 17.121 1.00 79.75 74 TRP A O 1
ATOM 589 N N . ARG A 1 75 ? -2.650 -4.524 16.738 1.00 82.19 75 ARG A N 1
ATOM 590 C CA . ARG A 1 75 ? -2.290 -4.353 18.152 1.00 82.19 75 ARG A CA 1
ATOM 591 C C . ARG A 1 75 ? -3.472 -3.831 18.970 1.00 82.19 75 ARG A C 1
ATOM 593 O O . ARG A 1 75 ? -3.714 -4.330 20.064 1.00 82.19 75 ARG A O 1
ATOM 600 N N . THR A 1 76 ? -4.210 -2.855 18.443 1.00 78.19 76 THR A N 1
ATOM 601 C CA . THR A 1 76 ? -5.407 -2.296 19.106 1.00 78.19 76 THR A CA 1
ATOM 602 C C . THR A 1 76 ? -6.479 -3.356 19.291 1.00 78.19 76 THR A C 1
ATOM 604 O O . THR A 1 76 ? -7.045 -3.474 20.370 1.00 78.19 76 THR A O 1
ATOM 607 N N . HIS A 1 77 ? -6.719 -4.170 18.263 1.00 76.12 77 HIS A N 1
ATOM 608 C CA . HIS A 1 77 ? -7.695 -5.246 18.344 1.00 76.12 77 HIS A CA 1
ATOM 609 C C . HIS A 1 77 ? -7.307 -6.287 19.397 1.00 76.12 77 HIS A C 1
ATOM 611 O O . HIS A 1 77 ? -8.153 -6.734 20.159 1.00 76.12 77 HIS A O 1
ATOM 617 N N . ARG A 1 78 ? -6.022 -6.651 19.488 1.00 77.62 78 ARG A N 1
ATOM 618 C CA . ARG A 1 78 ? -5.523 -7.561 20.533 1.00 77.62 78 ARG A CA 1
ATOM 619 C C . ARG A 1 78 ? -5.772 -7.019 21.945 1.00 77.62 78 ARG A C 1
ATOM 621 O O . ARG A 1 78 ? -6.114 -7.803 22.822 1.00 77.62 78 ARG A O 1
ATOM 628 N N . LEU A 1 79 ? -5.618 -5.709 22.153 1.00 74.06 79 LEU A N 1
ATOM 629 C CA . LEU A 1 79 ? -5.940 -5.040 23.422 1.00 74.06 79 LEU A CA 1
ATOM 630 C C . LEU A 1 79 ? -7.444 -5.082 23.720 1.00 74.06 79 LEU A C 1
ATOM 632 O O . LEU A 1 79 ? -7.830 -5.456 24.821 1.00 74.06 79 LEU A O 1
ATOM 636 N N . VAL A 1 80 ? -8.282 -4.778 22.725 1.00 71.56 80 VAL A N 1
ATOM 637 C CA . VAL A 1 80 ? -9.750 -4.863 22.833 1.00 71.56 80 VAL A CA 1
ATOM 638 C C . VAL A 1 80 ? -10.195 -6.290 23.170 1.00 71.56 80 VAL A C 1
ATOM 640 O O . VAL A 1 80 ? -11.015 -6.484 24.061 1.00 71.56 80 VAL A O 1
ATOM 643 N N . ASP A 1 81 ? -9.630 -7.298 22.502 1.00 73.88 81 ASP A N 1
ATOM 644 C CA . ASP A 1 81 ? -9.926 -8.711 22.758 1.00 73.88 81 ASP A CA 1
ATOM 645 C C . ASP A 1 81 ? -9.502 -9.161 24.157 1.00 73.88 81 ASP A C 1
ATOM 647 O O . ASP A 1 81 ? -10.179 -9.997 24.752 1.00 73.88 81 ASP A O 1
ATOM 651 N N . LEU A 1 82 ? -8.373 -8.659 24.665 1.00 71.69 82 LEU A N 1
ATOM 652 C CA . LEU A 1 82 ? -7.921 -8.948 26.027 1.00 71.69 82 LEU A CA 1
ATOM 653 C C . LEU A 1 82 ? -8.872 -8.331 27.054 1.00 71.69 82 LEU A C 1
ATOM 655 O O . LEU A 1 82 ? -9.378 -9.065 27.895 1.00 71.69 82 LEU A O 1
ATOM 659 N N . ALA A 1 83 ? -9.223 -7.050 26.901 1.00 67.94 83 ALA A N 1
ATOM 660 C CA . ALA A 1 83 ? -10.208 -6.394 27.761 1.00 67.94 83 ALA A CA 1
ATOM 661 C C . ALA A 1 83 ? -11.559 -7.134 27.734 1.00 67.94 83 ALA A C 1
ATOM 663 O O . ALA A 1 83 ? -12.135 -7.442 28.770 1.00 67.94 83 ALA A O 1
ATOM 664 N N . LEU A 1 84 ? -12.037 -7.528 26.549 1.00 66.69 84 LEU A N 1
ATOM 665 C CA . LEU A 1 84 ? -13.267 -8.314 26.397 1.00 66.69 84 LEU A CA 1
ATOM 666 C C . LEU A 1 84 ? -13.188 -9.695 27.063 1.00 66.69 84 LEU A C 1
ATOM 668 O O . LEU A 1 84 ? -14.206 -10.194 27.545 1.00 66.69 84 LEU A O 1
ATOM 672 N N . LYS A 1 85 ? -12.012 -10.333 27.062 1.00 68.75 85 LYS A N 1
ATOM 673 C CA . LYS A 1 85 ? -11.803 -11.632 27.711 1.00 68.75 85 LYS A CA 1
ATOM 674 C C . LYS A 1 85 ? -11.841 -11.512 29.228 1.00 68.75 85 LYS A C 1
ATOM 676 O O . LYS A 1 85 ? -12.548 -12.316 29.837 1.00 68.75 85 LYS A O 1
ATOM 681 N N . ASP A 1 86 ? -11.182 -10.507 29.794 1.00 64.81 86 ASP A N 1
ATOM 682 C CA . ASP A 1 86 ? -11.147 -10.274 31.242 1.00 64.81 86 ASP A CA 1
ATOM 683 C C . ASP A 1 86 ? -12.564 -10.027 31.791 1.00 64.81 86 ASP A C 1
ATOM 685 O O . ASP A 1 86 ? -12.992 -10.690 32.736 1.00 64.81 86 ASP A O 1
ATOM 689 N N . ILE A 1 87 ? -13.371 -9.228 31.081 1.00 62.78 87 ILE A N 1
ATOM 690 C CA . ILE A 1 87 ? -14.786 -8.967 31.419 1.00 62.78 87 ILE A CA 1
ATOM 691 C C . ILE A 1 87 ? -15.636 -10.246 31.401 1.00 62.78 87 ILE A C 1
ATOM 693 O O . ILE A 1 87 ? -16.592 -10.387 32.160 1.00 62.78 87 ILE A O 1
ATOM 697 N N . THR A 1 88 ? -15.323 -11.196 30.516 1.00 61.78 88 THR A N 1
ATOM 698 C CA . THR A 1 88 ? -16.063 -12.468 30.438 1.00 61.78 88 THR A CA 1
ATOM 699 C C . THR A 1 88 ? -15.606 -13.529 31.437 1.00 61.78 88 THR A C 1
ATOM 701 O O . THR A 1 88 ? -16.334 -14.506 31.629 1.00 61.78 88 THR A O 1
ATOM 704 N N . GLN A 1 89 ? -14.428 -13.372 32.047 1.00 59.97 89 GLN A N 1
ATOM 705 C CA . GLN A 1 89 ? -13.893 -14.303 33.045 1.00 59.97 89 GLN A CA 1
ATOM 706 C C . GLN A 1 89 ? -14.255 -13.915 34.481 1.00 59.97 89 GLN A C 1
ATOM 708 O O . GLN A 1 89 ? -14.351 -14.804 35.332 1.00 59.97 89 GLN A O 1
ATOM 713 N N . GLU A 1 90 ? -14.515 -12.637 34.762 1.00 56.50 90 GLU A N 1
ATOM 714 C CA . GLU A 1 90 ? -15.014 -12.237 36.074 1.00 56.50 90 GLU A CA 1
ATOM 715 C C . GLU A 1 90 ? -16.436 -12.766 36.320 1.00 56.50 90 GLU A C 1
ATOM 717 O O . GLU A 1 90 ? -17.345 -12.647 35.501 1.00 56.50 90 GLU A O 1
ATOM 722 N N . LYS A 1 91 ? -16.612 -13.394 37.488 1.00 48.84 91 LYS A N 1
ATOM 723 C CA . LYS A 1 91 ? -17.772 -14.181 37.960 1.00 48.84 91 LYS A CA 1
ATOM 724 C C . LYS A 1 91 ? -19.143 -13.487 37.928 1.00 48.84 91 LYS A C 1
ATOM 726 O O . LYS A 1 91 ? -20.135 -14.114 38.300 1.00 48.84 91 LYS A O 1
ATOM 731 N N . PHE A 1 92 ? -19.233 -12.230 37.519 1.00 53.59 92 PHE A N 1
ATOM 732 C CA . PHE A 1 92 ? -20.492 -11.506 37.468 1.00 53.59 92 PHE A CA 1
ATOM 733 C C . PHE A 1 92 ? -21.183 -11.727 36.124 1.00 53.59 92 PHE A C 1
ATOM 735 O O . PHE A 1 92 ? -20.578 -11.596 35.065 1.00 53.59 92 PHE A O 1
ATOM 742 N N . GLN A 1 93 ? -22.476 -12.062 36.161 1.00 55.97 93 GLN A N 1
ATOM 743 C CA . GLN A 1 93 ? -23.362 -12.062 34.995 1.00 55.97 93 GLN A CA 1
ATOM 744 C C . GLN A 1 93 ? -23.420 -10.644 34.401 1.00 55.97 93 GLN A C 1
ATOM 746 O O . GLN A 1 93 ? -24.334 -9.870 34.681 1.00 55.97 93 GLN A O 1
ATOM 751 N N . HIS A 1 94 ? -22.410 -10.264 33.619 1.00 54.53 94 HIS A N 1
ATOM 752 C CA . HIS A 1 94 ? -22.422 -9.013 32.884 1.00 54.53 94 HIS A CA 1
ATOM 753 C C . HIS A 1 94 ? -23.455 -9.159 31.755 1.00 54.53 94 HIS A C 1
ATOM 755 O O . HIS A 1 94 ? -23.408 -10.167 31.037 1.00 54.53 94 HIS A O 1
ATOM 761 N N . PRO A 1 95 ? -24.358 -8.179 31.538 1.00 57.56 95 PRO A N 1
ATOM 762 C CA . PRO A 1 95 ? -25.358 -8.226 30.463 1.00 57.56 95 PRO A CA 1
ATOM 763 C C . PRO A 1 95 ? -24.738 -8.523 29.089 1.00 57.56 95 PRO A C 1
ATOM 765 O O . PRO A 1 95 ? -25.376 -9.085 28.203 1.00 57.56 95 PRO A O 1
ATOM 768 N N . TYR A 1 96 ? -23.455 -8.195 28.936 1.00 54.97 96 TYR A N 1
ATOM 769 C CA . TYR A 1 96 ? -22.650 -8.462 27.758 1.00 54.97 96 TYR A CA 1
ATOM 770 C C . TYR A 1 96 ? -22.532 -9.949 27.389 1.00 54.97 96 TYR A C 1
ATOM 772 O O . TYR A 1 96 ? -22.534 -10.291 26.207 1.00 54.97 96 TYR A O 1
ATOM 780 N N . ARG A 1 97 ? -22.495 -10.853 28.376 1.00 58.06 97 ARG A N 1
ATOM 781 C CA . ARG A 1 97 ? -22.489 -12.301 28.131 1.00 58.06 97 ARG A CA 1
ATOM 782 C C . ARG A 1 97 ? -23.815 -12.762 27.521 1.00 58.06 97 ARG A C 1
ATOM 784 O O . ARG A 1 97 ? -23.805 -13.511 26.550 1.00 58.06 97 ARG A O 1
ATOM 791 N N . THR A 1 98 ? -24.931 -12.227 28.011 1.00 59.09 98 THR A N 1
ATOM 792 C CA . THR A 1 98 ? -26.280 -12.511 27.502 1.00 59.09 98 THR A CA 1
ATOM 793 C C . THR A 1 98 ? -26.464 -12.023 26.061 1.00 59.09 98 THR A C 1
ATOM 795 O O . THR A 1 98 ? -27.022 -12.743 25.237 1.00 59.09 98 THR A O 1
ATOM 798 N N . TYR A 1 99 ? -25.948 -10.836 25.715 1.00 60.00 99 TYR A N 1
ATOM 799 C CA . TYR A 1 99 ? -25.983 -10.331 24.333 1.00 60.00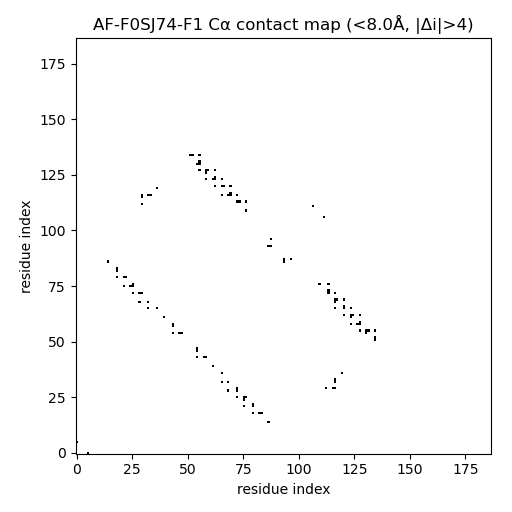 99 TYR A CA 1
ATOM 800 C C . TYR A 1 99 ? -25.036 -11.089 23.393 1.00 60.00 99 TYR A C 1
ATOM 802 O O . TYR A 1 99 ? -25.367 -11.3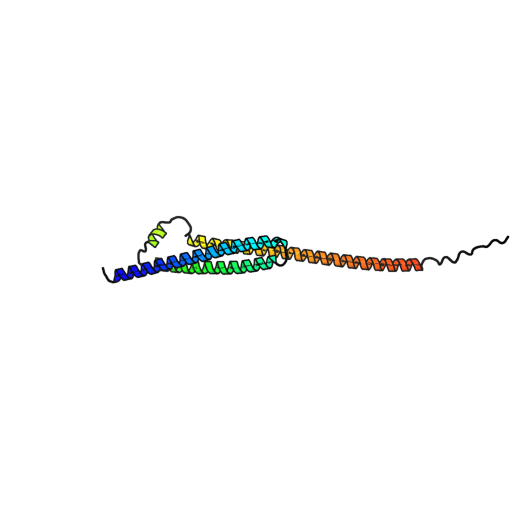18 22.232 1.00 60.00 99 TYR A O 1
ATOM 810 N N . ARG A 1 100 ? -23.869 -11.523 23.883 1.00 58.22 100 ARG A N 1
ATOM 811 C CA . ARG A 1 100 ? -22.933 -12.348 23.106 1.00 58.22 100 ARG A CA 1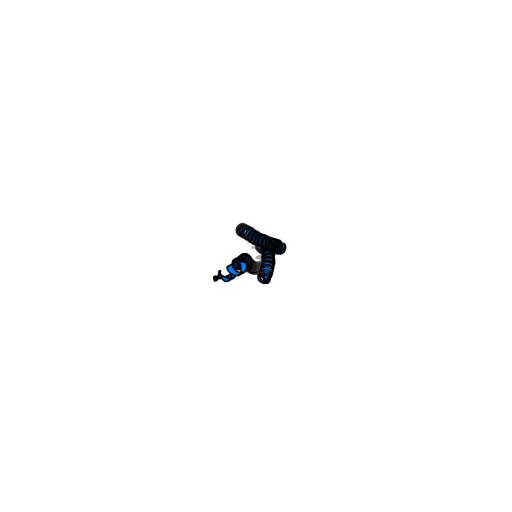
ATOM 812 C C . ARG A 1 100 ? -23.514 -13.726 22.781 1.00 58.22 100 ARG A C 1
ATOM 814 O O . ARG A 1 100 ? -23.270 -14.238 21.695 1.00 58.22 100 ARG A O 1
ATOM 821 N N . GLU A 1 101 ? -24.264 -14.317 23.707 1.00 60.81 101 GLU A N 1
ATOM 822 C CA . GLU A 1 101 ? -24.930 -15.610 23.514 1.00 60.81 101 GLU A CA 1
ATOM 823 C C . GLU A 1 101 ? -26.200 -15.497 22.640 1.00 60.81 101 GLU A C 1
ATOM 825 O O . GLU A 1 101 ? -26.574 -16.474 21.990 1.00 60.81 101 GLU A O 1
ATOM 830 N N . SER A 1 102 ? -26.837 -14.317 22.556 1.00 60.09 102 SER A N 1
ATOM 831 C CA . SER A 1 102 ? -28.049 -14.107 21.743 1.00 60.09 102 SER A CA 1
ATOM 832 C C . SER A 1 102 ? -27.779 -13.803 20.262 1.00 60.09 102 SER A C 1
ATOM 834 O O . SER A 1 102 ? -28.637 -14.061 19.413 1.00 60.09 102 SER A O 1
ATOM 836 N N . ILE A 1 103 ? -26.588 -13.308 19.912 1.00 58.84 103 ILE A N 1
ATOM 837 C CA . ILE A 1 103 ? -26.211 -13.012 18.523 1.00 58.84 103 ILE A CA 1
ATOM 838 C C . ILE A 1 103 ? -25.559 -14.257 17.899 1.00 58.84 103 ILE A C 1
ATOM 840 O O . ILE A 1 103 ? -24.363 -14.500 18.022 1.00 58.84 103 ILE A O 1
ATOM 844 N N . ARG A 1 104 ? -26.379 -15.066 17.215 1.00 52.03 104 ARG A N 1
ATOM 845 C CA . ARG A 1 104 ? -26.003 -16.358 16.601 1.00 52.03 104 ARG A CA 1
ATOM 846 C C . ARG A 1 104 ? -25.424 -16.251 15.173 1.00 52.03 104 ARG A C 1
ATOM 848 O O . ARG A 1 104 ? -25.095 -17.276 14.584 1.00 52.03 104 ARG A O 1
ATOM 855 N N . PHE A 1 105 ? -25.325 -15.043 14.604 1.00 47.50 105 PHE A N 1
ATOM 856 C CA . PHE A 1 105 ? -24.832 -14.784 13.235 1.00 47.50 105 PHE A CA 1
ATOM 857 C C . PHE A 1 105 ? -23.331 -14.384 13.210 1.00 47.50 105 PHE A C 1
ATOM 859 O O . PHE A 1 105 ? -22.856 -13.777 14.168 1.00 47.50 105 PHE A O 1
ATOM 866 N N . PRO A 1 106 ? -22.563 -14.726 12.150 1.00 49.41 106 PRO A N 1
ATOM 867 C CA . PRO A 1 106 ? -21.091 -14.684 12.132 1.00 49.41 106 PRO A CA 1
ATOM 868 C C . PRO A 1 106 ? -20.526 -13.327 11.654 1.00 49.41 106 PRO A C 1
ATOM 870 O O . PRO A 1 106 ? -21.265 -12.551 11.053 1.00 49.41 106 PRO A O 1
ATOM 873 N N . PRO A 1 107 ? -19.192 -13.112 11.713 1.00 53.97 107 PRO A N 1
ATOM 874 C CA . PRO A 1 107 ? -18.356 -13.060 12.911 1.00 53.97 107 PRO A CA 1
ATOM 875 C C . PRO A 1 107 ? -18.589 -11.744 13.684 1.00 53.97 107 PRO A C 1
ATOM 877 O O . PRO A 1 107 ? -19.183 -10.800 13.173 1.00 53.97 107 PRO A O 1
ATOM 880 N N . ASN A 1 108 ? -18.085 -11.665 14.918 1.00 59.28 108 ASN A N 1
ATOM 881 C CA . ASN A 1 108 ? -18.108 -10.449 15.738 1.00 59.28 108 ASN A CA 1
ATOM 882 C C . ASN A 1 108 ? -17.681 -9.220 14.901 1.00 59.28 108 ASN A C 1
ATOM 884 O O . ASN A 1 108 ? -16.648 -9.282 14.236 1.00 59.28 108 ASN A O 1
ATOM 888 N N . ALA A 1 109 ? -18.450 -8.124 14.902 1.00 62.22 109 ALA A N 1
ATOM 889 C CA . ALA A 1 109 ? -18.197 -6.959 14.038 1.00 62.22 109 ALA A CA 1
ATOM 890 C C . ALA A 1 109 ? -16.769 -6.396 14.197 1.00 62.22 109 ALA A C 1
ATOM 892 O O . ALA A 1 109 ? -16.171 -5.923 13.229 1.00 62.22 109 ALA A O 1
ATOM 893 N N . ASN A 1 110 ? -16.182 -6.550 15.388 1.00 62.78 110 ASN A N 1
ATOM 894 C CA . ASN A 1 110 ? -14.775 -6.242 15.653 1.00 62.78 110 ASN A CA 1
ATOM 895 C C . ASN A 1 110 ? -13.800 -7.038 14.774 1.00 62.78 110 ASN A C 1
ATOM 897 O O . ASN A 1 110 ? -12.833 -6.469 14.270 1.00 62.78 110 ASN A O 1
ATOM 901 N N . HIS A 1 111 ? -14.078 -8.316 14.503 1.00 66.12 111 HIS A N 1
ATOM 902 C CA . HIS A 1 111 ? -13.254 -9.118 13.602 1.00 66.12 111 HIS A CA 1
ATOM 903 C C . HIS A 1 111 ? -13.329 -8.613 12.162 1.00 66.12 111 HIS A C 1
ATOM 905 O O . HIS A 1 111 ? -12.299 -8.555 11.492 1.00 66.12 111 HIS A O 1
ATOM 911 N N . LEU A 1 112 ? -14.515 -8.199 11.699 1.00 69.06 112 LEU A N 1
ATOM 912 C CA . LEU A 1 112 ? -14.683 -7.626 10.361 1.00 69.06 112 LEU A CA 1
ATOM 913 C C . LEU A 1 112 ? -13.833 -6.357 10.180 1.00 69.06 112 LEU A C 1
ATOM 915 O O . LEU A 1 112 ? -13.222 -6.172 9.128 1.00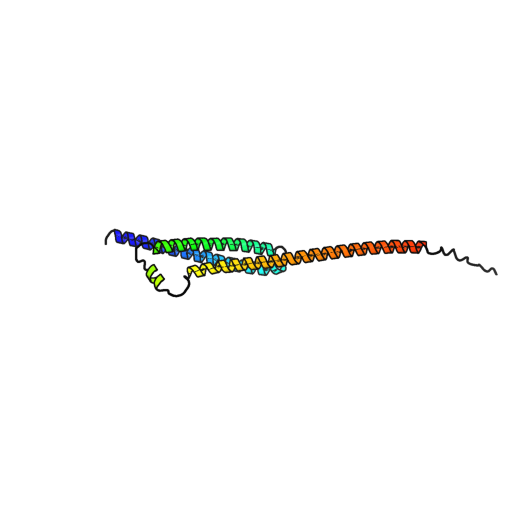 69.06 112 LEU A O 1
ATOM 919 N N . MET A 1 113 ? -13.725 -5.526 11.224 1.00 69.81 113 MET A N 1
ATOM 920 C CA . MET A 1 113 ? -12.906 -4.309 11.182 1.00 69.81 113 MET A CA 1
ATOM 921 C C . MET A 1 113 ? -11.403 -4.580 11.028 1.00 69.81 113 MET A C 1
ATOM 923 O O . MET A 1 113 ? -10.703 -3.723 10.498 1.00 69.81 113 MET A O 1
ATOM 927 N N . ILE A 1 114 ? -10.893 -5.758 11.415 1.00 74.25 114 ILE A N 1
ATOM 928 C CA . ILE A 1 114 ? -9.488 -6.130 11.155 1.00 74.25 114 ILE A CA 1
ATOM 929 C C . ILE A 1 114 ? -9.271 -6.488 9.688 1.00 74.25 114 ILE A C 1
ATOM 931 O O . ILE A 1 114 ? -8.216 -6.195 9.123 1.00 74.25 114 ILE A O 1
ATOM 935 N N . PHE A 1 115 ? -10.245 -7.157 9.068 1.00 79.81 115 PHE A N 1
ATOM 936 C CA . PHE A 1 115 ? -10.079 -7.656 7.706 1.00 79.81 115 PHE A CA 1
ATOM 937 C C . PHE A 1 115 ? -9.893 -6.519 6.706 1.00 79.81 115 PHE A C 1
ATOM 939 O O . PHE A 1 115 ? -9.117 -6.673 5.772 1.00 79.81 115 PHE A O 1
ATOM 946 N N . VAL A 1 116 ? -10.529 -5.366 6.923 1.00 82.06 116 VAL A N 1
ATOM 947 C CA . VAL A 1 116 ? -10.428 -4.206 6.025 1.00 82.06 116 VAL A CA 1
ATOM 948 C C . VAL A 1 116 ? -8.974 -3.737 5.825 1.00 82.06 116 VAL A C 1
ATOM 950 O O . VAL A 1 116 ? -8.498 -3.785 4.687 1.00 82.06 116 VAL A O 1
ATOM 953 N N . PRO A 1 117 ? -8.222 -3.331 6.870 1.00 82.44 117 PRO A N 1
ATOM 954 C CA . PRO A 1 117 ? -6.832 -2.918 6.706 1.00 82.44 117 PRO A CA 1
ATOM 955 C C . PRO A 1 117 ? -5.912 -4.051 6.255 1.00 82.44 117 PRO A C 1
ATOM 957 O O . PRO A 1 117 ? -4.930 -3.801 5.560 1.00 82.44 117 PRO A O 1
ATOM 960 N N . LEU A 1 118 ? -6.233 -5.299 6.597 1.00 83.56 118 LEU A N 1
ATOM 961 C CA . LEU A 1 118 ? -5.442 -6.456 6.189 1.00 83.56 118 LEU A CA 1
ATOM 962 C C . LEU A 1 118 ? -5.582 -6.723 4.681 1.00 83.56 118 LEU A C 1
ATOM 964 O O . LEU A 1 118 ? -4.574 -6.855 3.990 1.00 83.56 118 LEU A O 1
ATOM 968 N N . ILE A 1 119 ? -6.811 -6.713 4.156 1.00 85.94 119 ILE A N 1
ATOM 969 C CA . ILE A 1 119 ? -7.110 -6.881 2.726 1.00 85.94 119 ILE A CA 1
ATOM 970 C C . ILE A 1 119 ? -6.478 -5.754 1.909 1.00 85.94 119 ILE A C 1
ATOM 972 O O . ILE A 1 119 ? -5.829 -6.026 0.903 1.00 85.94 119 ILE A O 1
ATOM 976 N N . LEU A 1 120 ? -6.620 -4.498 2.341 1.00 84.12 120 LEU A N 1
ATOM 977 C CA . LEU A 1 120 ? -6.010 -3.371 1.631 1.00 84.12 120 LEU A CA 1
ATOM 978 C C . LEU A 1 120 ? -4.477 -3.419 1.667 1.00 84.12 120 LEU A C 1
ATOM 980 O O . LEU A 1 120 ? -3.837 -3.123 0.662 1.00 84.12 120 LEU A O 1
ATOM 984 N N . THR A 1 121 ? -3.872 -3.822 2.785 1.00 86.31 121 THR A N 1
ATOM 985 C CA . THR A 1 121 ? -2.410 -3.976 2.857 1.00 86.31 121 THR A CA 1
ATOM 986 C C . THR A 1 121 ? -1.935 -5.064 1.903 1.00 86.31 121 THR A C 1
ATOM 988 O O . THR A 1 121 ? -0.930 -4.892 1.217 1.00 86.31 121 THR A O 1
ATOM 991 N N . LEU A 1 122 ? -2.685 -6.164 1.812 1.00 87.56 122 LEU A N 1
ATOM 992 C CA . LEU A 1 122 ? -2.408 -7.248 0.876 1.00 87.56 122 LEU A CA 1
ATOM 993 C C . LEU A 1 122 ? -2.566 -6.775 -0.576 1.00 87.56 122 LEU A C 1
ATOM 995 O O . LEU A 1 122 ? -1.716 -7.075 -1.408 1.00 87.56 122 LEU A O 1
ATOM 999 N N . LEU A 1 123 ? -3.580 -5.957 -0.870 1.00 88.12 123 LEU A N 1
ATOM 1000 C CA . LEU A 1 123 ? -3.743 -5.310 -2.173 1.00 88.12 123 LEU A CA 1
ATOM 1001 C C . LEU A 1 123 ? -2.535 -4.423 -2.524 1.00 88.12 123 LEU A C 1
ATOM 1003 O O . LEU A 1 123 ? -1.986 -4.558 -3.615 1.00 88.12 123 LEU A O 1
ATOM 1007 N N . PHE A 1 124 ? -2.081 -3.558 -1.610 1.00 84.44 124 PHE A N 1
ATOM 1008 C CA . PHE A 1 124 ? -0.897 -2.716 -1.834 1.00 84.44 124 PHE A CA 1
ATOM 1009 C C . PHE A 1 124 ? 0.376 -3.539 -2.048 1.00 84.44 124 PHE A C 1
ATOM 1011 O O . PHE A 1 124 ? 1.182 -3.209 -2.921 1.00 84.44 124 PHE A O 1
ATOM 1018 N N . LEU A 1 125 ? 0.528 -4.642 -1.313 1.00 87.44 125 LEU A N 1
ATOM 1019 C CA . LEU A 1 125 ? 1.630 -5.579 -1.493 1.00 87.44 125 LEU A CA 1
ATOM 1020 C C . LEU A 1 125 ? 1.612 -6.191 -2.903 1.00 87.44 125 LEU A C 1
ATOM 1022 O O . LEU A 1 125 ? 2.631 -6.158 -3.591 1.00 87.44 125 LEU A O 1
ATOM 1026 N N . VAL A 1 126 ? 0.460 -6.704 -3.355 1.00 89.31 126 VAL A N 1
ATOM 1027 C CA . VAL A 1 126 ? 0.320 -7.296 -4.696 1.00 89.31 126 VAL A CA 1
ATOM 1028 C C . VAL A 1 126 ? 0.627 -6.268 -5.783 1.00 89.31 126 VAL A C 1
ATOM 1030 O O . VAL A 1 126 ? 1.398 -6.567 -6.692 1.00 89.31 126 VAL A O 1
ATOM 1033 N N . LEU A 1 127 ? 0.094 -5.047 -5.670 1.00 86.00 127 LEU A N 1
ATOM 1034 C CA . LEU A 1 127 ? 0.362 -3.973 -6.631 1.00 86.00 127 LEU A CA 1
ATOM 1035 C C . LEU A 1 127 ? 1.848 -3.600 -6.677 1.00 86.00 127 LEU A C 1
ATOM 1037 O O . LEU A 1 127 ? 2.401 -3.398 -7.755 1.00 86.00 127 LEU A O 1
ATOM 1041 N N . THR A 1 128 ? 2.513 -3.554 -5.522 1.00 86.88 128 THR A N 1
ATOM 1042 C CA . THR A 1 128 ? 3.950 -3.257 -5.439 1.00 86.88 128 THR A CA 1
ATOM 1043 C C . THR A 1 128 ? 4.784 -4.349 -6.097 1.00 86.88 128 THR A C 1
ATOM 1045 O O . THR A 1 128 ? 5.684 -4.045 -6.877 1.00 86.88 128 THR A O 1
ATOM 1048 N N . ILE A 1 129 ? 4.460 -5.620 -5.839 1.00 88.19 129 ILE A N 1
ATOM 1049 C CA . ILE A 1 129 ? 5.134 -6.761 -6.468 1.00 88.19 129 ILE A CA 1
ATOM 1050 C C . ILE A 1 129 ? 4.928 -6.723 -7.986 1.00 88.19 129 ILE A C 1
ATOM 1052 O O . ILE A 1 129 ? 5.895 -6.827 -8.738 1.00 88.19 129 ILE A O 1
ATOM 1056 N N . GLN A 1 130 ? 3.690 -6.528 -8.445 1.00 88.50 130 GLN A N 1
ATOM 1057 C CA . GLN A 1 130 ? 3.364 -6.460 -9.868 1.00 88.50 130 GLN A CA 1
ATOM 1058 C C . GLN A 1 130 ? 4.147 -5.348 -10.581 1.00 88.50 130 GLN A C 1
ATOM 1060 O O . GLN A 1 130 ? 4.744 -5.587 -11.630 1.00 88.50 130 GLN A O 1
ATOM 1065 N N . GLU A 1 131 ? 4.185 -4.145 -10.010 1.00 84.94 131 GLU A N 1
ATOM 1066 C CA . GLU A 1 131 ? 4.919 -3.014 -10.586 1.00 84.94 131 GLU A CA 1
ATOM 1067 C C . GLU A 1 131 ? 6.434 -3.230 -10.558 1.00 84.94 131 GLU A C 1
ATOM 1069 O O . GLU A 1 131 ? 7.119 -2.872 -11.516 1.00 84.94 131 GLU A O 1
ATOM 1074 N N . PHE A 1 132 ? 6.962 -3.888 -9.525 1.00 86.44 132 PHE A N 1
ATOM 1075 C CA . PHE A 1 132 ? 8.370 -4.275 -9.475 1.00 86.44 132 PHE A CA 1
ATOM 1076 C C . PHE A 1 132 ? 8.733 -5.275 -10.587 1.00 86.44 132 PHE A C 1
ATOM 1078 O O . PHE A 1 132 ? 9.758 -5.116 -11.251 1.00 86.44 132 PHE A O 1
ATOM 1085 N N . PHE A 1 133 ? 7.870 -6.260 -10.857 1.00 87.50 133 PHE A N 1
ATOM 1086 C CA . PHE A 1 133 ? 8.050 -7.191 -11.977 1.00 87.50 133 PHE A CA 1
ATOM 1087 C C . PHE A 1 133 ? 8.017 -6.479 -13.334 1.00 87.50 133 PHE A C 1
ATOM 1089 O O . PHE A 1 133 ? 8.874 -6.731 -14.184 1.00 87.50 133 PHE A O 1
ATOM 1096 N N . ILE A 1 134 ? 7.070 -5.556 -13.535 1.00 84.75 134 ILE A N 1
ATOM 1097 C CA . ILE A 1 134 ? 6.987 -4.746 -14.760 1.00 84.75 134 ILE A CA 1
ATOM 1098 C C . ILE A 1 134 ? 8.252 -3.894 -14.920 1.00 84.75 134 ILE A C 1
ATOM 1100 O O . ILE A 1 134 ? 8.817 -3.832 -16.014 1.00 84.75 134 ILE A O 1
ATOM 1104 N N . TYR A 1 135 ? 8.720 -3.267 -13.840 1.00 84.44 135 TYR A N 1
ATOM 1105 C CA . TYR A 1 135 ? 9.954 -2.487 -13.818 1.00 84.44 135 TYR A CA 1
ATOM 1106 C C . TYR A 1 135 ? 11.171 -3.321 -14.229 1.00 84.44 135 TYR A C 1
ATOM 1108 O O . TYR A 1 135 ? 11.874 -2.958 -15.175 1.00 84.44 135 TYR A O 1
ATOM 1116 N N . SER A 1 136 ? 11.362 -4.479 -13.593 1.00 83.12 136 SER A N 1
ATOM 1117 C CA . SER A 1 136 ? 12.464 -5.396 -13.894 1.00 83.12 136 SER A CA 1
ATOM 1118 C C . SER A 1 136 ? 12.425 -5.886 -15.345 1.00 83.12 136 SER A C 1
ATOM 1120 O O . SER A 1 136 ? 13.435 -5.826 -16.049 1.00 83.12 136 SER A O 1
ATOM 1122 N N . SER A 1 137 ? 11.246 -6.276 -15.844 1.00 84.38 137 SER A N 1
ATOM 1123 C CA . SER A 1 137 ? 11.097 -6.738 -17.226 1.00 84.38 137 SER A CA 1
ATOM 1124 C C . SER A 1 137 ? 11.467 -5.662 -18.246 1.00 84.38 137 SER A C 1
ATOM 1126 O O . SER A 1 137 ? 12.085 -5.988 -19.260 1.00 84.38 137 SER A O 1
ATOM 1128 N N . LYS A 1 138 ? 11.108 -4.392 -18.012 1.00 81.50 138 LYS A N 1
ATOM 1129 C CA . LYS A 1 138 ? 11.464 -3.305 -18.935 1.00 81.50 138 LYS A CA 1
ATOM 1130 C C . LYS A 1 138 ? 12.950 -2.967 -18.886 1.00 81.50 138 LYS A C 1
ATOM 1132 O O . LYS A 1 138 ? 13.522 -2.702 -19.939 1.00 81.50 138 LYS A O 1
ATOM 1137 N N . HIS A 1 139 ? 13.575 -3.017 -17.708 1.00 79.81 139 HIS A N 1
ATOM 1138 C CA . HIS A 1 139 ? 15.014 -2.778 -17.576 1.00 79.81 139 HIS A CA 1
ATOM 1139 C C . HIS A 1 139 ? 15.829 -3.791 -18.394 1.00 79.81 139 HIS A C 1
ATOM 1141 O O . HIS A 1 139 ? 16.695 -3.403 -19.170 1.00 79.81 139 HIS A O 1
ATOM 1147 N N . ILE A 1 140 ? 15.468 -5.077 -18.318 1.00 82.19 140 ILE A N 1
ATOM 1148 C CA . ILE A 1 140 ? 16.122 -6.147 -19.090 1.00 82.19 140 ILE A CA 1
ATOM 1149 C C . ILE A 1 140 ? 15.975 -5.920 -20.604 1.00 82.19 140 ILE A C 1
ATOM 1151 O O . ILE A 1 140 ? 16.902 -6.177 -21.370 1.00 82.19 140 ILE A O 1
ATOM 1155 N N . GLN A 1 141 ? 14.814 -5.443 -21.063 1.00 82.00 141 GLN A N 1
ATOM 1156 C CA . GLN A 1 141 ? 14.605 -5.155 -22.487 1.00 82.00 141 GLN A CA 1
ATOM 1157 C C . GLN A 1 141 ? 15.401 -3.935 -22.951 1.00 82.00 141 GLN A C 1
ATOM 1159 O O . GLN A 1 141 ? 15.923 -3.944 -24.065 1.00 82.00 141 GLN A O 1
ATOM 1164 N N . LEU A 1 142 ? 15.527 -2.911 -22.102 1.00 83.12 142 LEU A N 1
ATOM 1165 C CA . LEU A 1 142 ? 16.336 -1.734 -22.400 1.00 83.12 142 LEU A CA 1
ATOM 1166 C C . LEU A 1 142 ? 17.815 -2.108 -22.542 1.00 83.12 142 LEU A C 1
ATOM 1168 O O . LEU A 1 142 ? 18.435 -1.701 -23.517 1.00 83.12 142 LEU A O 1
ATOM 1172 N N . GLU A 1 143 ? 18.348 -2.934 -21.639 1.00 79.56 143 GLU A N 1
ATOM 1173 C CA . GLU A 1 143 ? 19.730 -3.432 -21.715 1.00 79.56 143 GLU A CA 1
ATOM 1174 C C . GLU A 1 143 ? 19.987 -4.263 -22.977 1.00 79.56 143 GLU A C 1
ATOM 1176 O O . GLU A 1 143 ? 21.022 -4.123 -23.625 1.00 79.56 143 GLU A O 1
ATOM 1181 N N . LYS A 1 144 ? 19.030 -5.107 -23.380 1.00 83.31 144 LYS A N 1
ATOM 1182 C CA . LYS A 1 144 ? 19.137 -5.862 -24.637 1.00 83.31 144 LYS A CA 1
ATOM 1183 C C . LYS A 1 144 ? 19.098 -4.947 -25.858 1.00 83.31 144 LYS A C 1
ATOM 1185 O O . LYS A 1 144 ? 19.846 -5.170 -26.811 1.00 83.31 144 LYS A O 1
ATOM 1190 N N . ALA A 1 145 ? 18.241 -3.928 -25.840 1.00 80.50 145 ALA A N 1
ATOM 1191 C CA . ALA A 1 145 ? 18.126 -2.964 -26.927 1.00 80.50 145 ALA A CA 1
ATOM 1192 C C . ALA A 1 145 ? 19.397 -2.116 -27.065 1.00 80.50 145 ALA A C 1
ATOM 1194 O O . ALA A 1 145 ? 19.889 -1.948 -28.179 1.00 80.50 145 ALA A O 1
ATOM 1195 N N . THR A 1 146 ? 19.971 -1.643 -25.954 1.00 82.00 146 THR A N 1
ATOM 1196 C CA . THR A 1 146 ? 21.233 -0.894 -25.970 1.00 82.00 146 THR A CA 1
ATOM 1197 C C . THR A 1 146 ? 22.402 -1.778 -26.388 1.00 82.00 146 THR A C 1
ATOM 1199 O O . THR A 1 146 ? 23.171 -1.363 -27.245 1.00 82.00 146 THR A O 1
ATOM 1202 N N . ALA A 1 147 ? 22.500 -3.019 -25.899 1.00 81.31 147 ALA A N 1
ATOM 1203 C CA . ALA A 1 147 ? 23.535 -3.958 -26.340 1.00 81.31 147 ALA A CA 1
ATOM 1204 C C . ALA A 1 147 ? 23.448 -4.261 -27.849 1.00 81.31 147 ALA A C 1
ATOM 1206 O O . ALA A 1 147 ? 24.464 -4.286 -28.542 1.00 81.31 147 ALA A O 1
ATOM 1207 N N . THR A 1 148 ? 22.232 -4.436 -28.378 1.00 83.31 148 THR A N 1
ATOM 1208 C CA . THR A 1 148 ? 22.011 -4.661 -29.817 1.00 83.31 148 THR A CA 1
ATOM 1209 C C . THR A 1 148 ? 22.365 -3.421 -30.637 1.00 83.31 148 THR A C 1
ATOM 1211 O O . THR A 1 148 ? 23.015 -3.538 -31.674 1.00 83.31 148 THR A O 1
ATOM 1214 N N . ALA A 1 149 ? 21.982 -2.228 -30.170 1.00 81.25 149 ALA A N 1
ATOM 1215 C CA . ALA A 1 149 ? 22.328 -0.971 -30.826 1.00 81.25 149 ALA A CA 1
ATOM 1216 C C . ALA A 1 149 ? 23.849 -0.766 -30.881 1.00 81.25 149 ALA A C 1
ATOM 1218 O O . ALA A 1 149 ? 24.375 -0.478 -31.953 1.00 81.25 149 ALA A O 1
ATOM 1219 N N . THR A 1 150 ? 24.554 -1.001 -29.770 1.00 85.44 150 THR A N 1
ATOM 1220 C CA . THR A 1 150 ? 26.018 -0.897 -29.704 1.00 85.44 150 THR A CA 1
ATOM 1221 C C . THR A 1 150 ? 26.695 -1.880 -30.658 1.00 85.44 150 THR A C 1
ATOM 1223 O O . THR A 1 150 ? 27.572 -1.485 -31.424 1.00 85.44 150 THR A O 1
ATOM 1226 N N . ASN A 1 151 ? 26.256 -3.142 -30.690 1.00 85.00 151 ASN A N 1
ATOM 1227 C CA . ASN A 1 151 ? 26.812 -4.131 -31.617 1.00 85.00 151 ASN A CA 1
ATOM 1228 C C . ASN A 1 151 ? 26.598 -3.724 -33.081 1.00 85.00 151 ASN A C 1
ATOM 1230 O O . ASN A 1 151 ? 27.526 -3.806 -33.880 1.00 85.00 151 ASN A O 1
ATOM 1234 N N . ASN A 1 152 ? 25.410 -3.224 -33.430 1.00 84.62 152 ASN A N 1
ATOM 1235 C CA . ASN A 1 152 ? 25.127 -2.762 -34.789 1.00 84.62 152 ASN A CA 1
ATOM 1236 C C . ASN A 1 152 ? 25.980 -1.546 -35.177 1.00 84.62 152 ASN A C 1
ATOM 1238 O O . ASN A 1 152 ? 26.422 -1.464 -36.319 1.00 84.62 152 ASN A O 1
ATOM 1242 N N . THR A 1 153 ? 26.241 -0.621 -34.248 1.00 84.69 153 THR A N 1
ATOM 1243 C CA . THR A 1 153 ? 27.132 0.521 -34.514 1.00 84.69 153 THR A CA 1
ATOM 1244 C C . THR A 1 153 ? 28.584 0.097 -34.707 1.00 84.69 153 THR A C 1
ATOM 1246 O O . THR A 1 153 ? 29.234 0.609 -35.610 1.00 84.69 153 THR A O 1
ATOM 1249 N N . VAL A 1 154 ? 29.076 -0.872 -33.926 1.00 86.19 154 VAL A N 1
ATOM 1250 C CA . VAL A 1 154 ? 30.439 -1.408 -34.079 1.00 86.19 154 VAL A CA 1
ATOM 1251 C C . VAL A 1 154 ? 30.590 -2.123 -35.422 1.00 86.19 154 VAL A C 1
ATOM 1253 O O . VAL A 1 154 ? 31.562 -1.889 -36.131 1.00 86.19 154 VAL A O 1
ATOM 1256 N N . LEU A 1 155 ? 29.600 -2.930 -35.818 1.00 84.44 155 LEU A N 1
ATOM 1257 C CA . LEU A 1 155 ? 29.598 -3.596 -37.124 1.00 84.44 155 LEU A CA 1
ATOM 1258 C C . LEU A 1 155 ? 29.523 -2.601 -38.290 1.00 84.44 155 LEU A C 1
ATOM 1260 O O . LEU A 1 155 ? 30.140 -2.825 -39.330 1.00 84.44 155 LEU A O 1
ATOM 1264 N N . ALA A 1 156 ? 28.768 -1.509 -38.137 1.00 84.56 156 ALA A N 1
ATOM 1265 C CA . ALA A 1 156 ? 28.696 -0.460 -39.149 1.00 84.56 156 ALA A CA 1
ATOM 1266 C C . ALA A 1 156 ? 30.048 0.253 -39.326 1.00 84.56 156 ALA A C 1
ATOM 1268 O O . ALA A 1 156 ? 30.471 0.461 -40.461 1.00 84.56 156 ALA A O 1
ATOM 1269 N N . ASP A 1 157 ? 30.732 0.569 -38.223 1.00 88.81 157 ASP A N 1
ATOM 1270 C CA . ASP A 1 157 ? 32.052 1.211 -38.228 1.00 88.81 157 ASP A CA 1
ATOM 1271 C C . ASP A 1 157 ? 33.134 0.289 -38.820 1.00 88.81 157 ASP A C 1
ATOM 1273 O O . ASP A 1 157 ? 33.915 0.694 -39.683 1.00 88.81 157 ASP A O 1
ATOM 1277 N N . GLU A 1 158 ? 33.112 -0.998 -38.456 1.00 89.06 158 GLU A N 1
ATOM 1278 C CA . GLU A 1 158 ? 34.009 -2.004 -39.029 1.00 89.06 158 GLU A CA 1
ATOM 1279 C C . GLU A 1 158 ? 33.802 -2.139 -40.547 1.00 89.06 158 GLU A C 1
ATOM 1281 O O . GLU A 1 158 ? 34.765 -2.095 -41.315 1.00 89.06 158 GLU A O 1
ATOM 1286 N N . ASN A 1 159 ? 32.551 -2.236 -41.007 1.00 91.44 159 ASN A N 1
ATOM 1287 C CA . ASN A 1 159 ? 32.247 -2.349 -42.434 1.00 91.44 159 ASN A CA 1
ATOM 1288 C C . ASN A 1 159 ? 32.669 -1.094 -43.223 1.00 91.44 159 ASN A C 1
A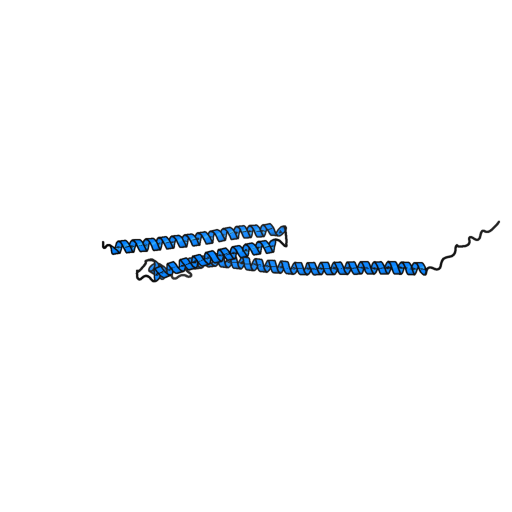TOM 1290 O O . ASN A 1 159 ? 33.137 -1.204 -44.357 1.00 91.44 159 ASN A O 1
ATOM 1294 N N . GLN A 1 160 ? 32.547 0.095 -42.625 1.00 91.31 160 GLN A N 1
ATOM 1295 C CA . GLN A 1 160 ? 33.003 1.346 -43.232 1.00 91.31 160 GLN A CA 1
ATOM 1296 C C . GLN A 1 160 ? 34.531 1.356 -43.419 1.00 91.31 160 GLN A C 1
ATOM 1298 O O . GLN A 1 160 ? 35.012 1.639 -44.516 1.00 91.31 160 GLN A O 1
ATOM 1303 N N . SER A 1 161 ? 35.285 0.937 -42.397 1.00 93.12 161 SER A N 1
ATOM 1304 C CA . SER A 1 161 ? 36.751 0.809 -42.447 1.00 93.12 161 SER A CA 1
ATOM 1305 C C . SER A 1 161 ? 37.231 -0.168 -43.534 1.00 93.12 161 SER A C 1
ATOM 1307 O O . SER A 1 161 ? 38.164 0.121 -44.295 1.00 93.12 161 SER A O 1
ATOM 1309 N N . TRP A 1 162 ? 36.551 -1.312 -43.675 1.00 92.12 162 TRP A N 1
ATOM 1310 C CA . TRP A 1 162 ? 36.833 -2.268 -44.750 1.00 92.12 162 TRP A CA 1
ATOM 1311 C C . TRP A 1 162 ? 36.590 -1.674 -46.140 1.00 92.12 162 TRP A C 1
ATOM 1313 O O . TRP A 1 162 ? 37.392 -1.912 -47.045 1.00 92.12 162 TRP A O 1
ATOM 1323 N N . MET A 1 163 ? 35.516 -0.899 -46.326 1.00 89.62 163 MET A N 1
ATOM 1324 C CA . MET A 1 163 ? 35.232 -0.244 -47.608 1.00 89.62 163 MET A CA 1
ATOM 1325 C C . MET A 1 163 ? 36.279 0.809 -47.963 1.00 89.62 163 MET A C 1
ATOM 1327 O O . MET A 1 163 ? 36.714 0.853 -49.114 1.00 89.62 163 MET A O 1
ATOM 1331 N N . ASP A 1 164 ? 36.730 1.605 -46.996 1.00 93.69 164 ASP A N 1
ATOM 1332 C CA . ASP A 1 164 ? 37.784 2.596 -47.223 1.00 93.69 164 ASP A CA 1
ATOM 1333 C C . ASP A 1 164 ? 39.099 1.921 -47.641 1.00 93.69 164 ASP A C 1
ATOM 1335 O O . ASP A 1 164 ? 39.699 2.293 -48.654 1.00 93.69 164 ASP A O 1
ATOM 1339 N N . THR A 1 165 ? 39.483 0.849 -46.940 1.00 93.69 165 THR A N 1
ATOM 1340 C CA . THR A 1 165 ? 40.670 0.040 -47.267 1.00 93.69 165 THR A CA 1
ATOM 1341 C C . THR A 1 165 ? 40.558 -0.597 -48.656 1.00 93.69 165 THR A C 1
ATOM 1343 O O . THR A 1 165 ? 41.507 -0.584 -49.445 1.00 93.69 165 THR A O 1
ATOM 1346 N N . PHE A 1 166 ? 39.388 -1.148 -48.990 1.00 94.38 166 PHE A N 1
ATOM 1347 C CA . PHE A 1 166 ? 39.133 -1.746 -50.298 1.00 94.38 166 PHE A CA 1
ATOM 1348 C C . PHE A 1 166 ? 39.223 -0.707 -51.424 1.00 94.38 166 PHE A C 1
ATOM 1350 O O . PHE A 1 166 ? 39.883 -0.948 -52.436 1.00 94.38 166 PHE A O 1
ATOM 1357 N N . LEU A 1 167 ? 38.607 0.466 -51.252 1.00 93.44 167 LEU A N 1
ATOM 1358 C CA . LEU A 1 167 ? 38.650 1.549 -52.236 1.00 93.44 167 LEU A CA 1
ATOM 1359 C C . LEU A 1 167 ? 40.069 2.087 -52.442 1.00 93.44 167 LEU A C 1
ATOM 1361 O O . LEU A 1 167 ? 40.440 2.419 -53.570 1.00 93.44 167 LEU A O 1
ATOM 1365 N N . GLU A 1 168 ? 40.875 2.162 -51.385 1.00 92.75 168 GLU A N 1
ATOM 1366 C CA . GLU A 1 168 ? 42.288 2.524 -51.487 1.00 92.75 168 GLU A CA 1
ATOM 1367 C C . GLU A 1 168 ? 43.084 1.483 -52.290 1.00 92.75 168 GLU A C 1
ATOM 1369 O O . GLU A 1 168 ? 43.810 1.845 -53.219 1.00 92.75 168 GLU A O 1
ATOM 1374 N N . ALA A 1 169 ? 42.880 0.190 -52.023 1.00 92.56 169 ALA A N 1
ATOM 1375 C CA . ALA A 1 169 ? 43.523 -0.889 -52.771 1.00 92.56 169 ALA A CA 1
ATOM 1376 C C . ALA A 1 169 ? 43.132 -0.895 -54.263 1.00 92.56 169 ALA A C 1
ATOM 1378 O O . ALA A 1 169 ? 43.992 -1.079 -55.129 1.00 92.56 169 ALA A O 1
ATOM 1379 N N . VAL A 1 170 ? 41.858 -0.636 -54.584 1.00 92.81 170 VAL A N 1
ATOM 1380 C CA . VAL A 1 170 ? 41.380 -0.529 -55.974 1.00 92.81 170 VAL A CA 1
ATOM 1381 C C . VAL A 1 170 ? 42.027 0.657 -56.692 1.00 92.81 170 VAL A C 1
ATOM 1383 O O . VAL A 1 170 ? 42.494 0.502 -57.821 1.00 92.81 170 VAL A O 1
ATOM 1386 N N . LYS A 1 171 ? 42.141 1.823 -56.037 1.00 89.69 171 LYS A N 1
ATOM 1387 C CA . LYS A 1 171 ? 42.842 2.994 -56.601 1.00 89.69 171 LYS A CA 1
ATOM 1388 C C . LYS A 1 171 ? 44.310 2.701 -56.924 1.00 89.69 171 LYS A C 1
ATOM 1390 O O . LYS A 1 171 ? 44.840 3.262 -57.879 1.00 89.69 171 LYS A O 1
ATOM 1395 N N . LEU A 1 172 ? 44.966 1.827 -56.158 1.00 88.19 172 LEU A N 1
ATOM 1396 C CA . LEU A 1 172 ? 46.352 1.412 -56.409 1.00 88.19 172 LEU A CA 1
ATOM 1397 C C . LEU A 1 172 ? 46.488 0.430 -57.585 1.00 88.19 172 LEU A C 1
ATOM 1399 O O . LEU A 1 172 ? 47.550 0.378 -58.206 1.00 88.19 172 LEU A O 1
ATOM 1403 N N . GLN A 1 173 ? 45.438 -0.331 -57.908 1.00 85.25 173 GLN A N 1
ATOM 1404 C CA . GLN A 1 173 ? 45.420 -1.263 -59.041 1.00 85.25 173 GLN A CA 1
ATOM 1405 C C . GLN A 1 173 ? 45.032 -0.619 -60.375 1.00 85.25 173 GLN A C 1
ATOM 1407 O O . GLN A 1 173 ? 45.269 -1.234 -61.418 1.00 85.25 173 GLN A O 1
ATOM 1412 N N . GLU A 1 174 ? 44.464 0.591 -60.387 1.00 80.31 174 GLU A N 1
ATOM 1413 C CA . GLU A 1 174 ? 44.187 1.272 -61.650 1.00 80.31 174 GLU A CA 1
ATOM 1414 C C . GLU A 1 174 ? 45.506 1.534 -62.400 1.00 80.31 174 GLU A C 1
ATOM 1416 O O . GLU A 1 174 ? 46.373 2.270 -61.915 1.00 80.31 174 GLU A O 1
ATOM 1421 N N . PRO A 1 175 ? 45.699 0.944 -63.597 1.00 70.88 175 PRO A N 1
ATOM 1422 C CA . PRO A 1 175 ? 46.909 1.170 -64.364 1.00 70.88 175 PRO A CA 1
ATOM 1423 C C . PRO A 1 175 ? 46.973 2.659 -64.676 1.00 70.88 175 PRO A C 1
ATOM 1425 O O . PRO A 1 175 ? 46.033 3.195 -65.270 1.00 70.88 175 PRO A O 1
ATOM 1428 N N . ARG A 1 176 ? 48.067 3.326 -64.274 1.00 66.38 176 ARG A N 1
ATOM 1429 C CA . ARG A 1 176 ? 48.326 4.735 -64.601 1.00 66.38 176 ARG A CA 1
ATOM 1430 C C . ARG A 1 176 ? 48.104 4.915 -66.097 1.00 66.38 176 ARG A C 1
ATOM 1432 O O . ARG A 1 176 ? 48.971 4.575 -66.901 1.00 66.38 176 ARG A O 1
ATOM 1439 N N . ARG A 1 177 ? 46.933 5.432 -66.480 1.00 62.38 177 ARG A N 1
ATOM 1440 C CA . ARG A 1 177 ? 46.659 5.820 -67.858 1.00 62.38 177 ARG A CA 1
ATOM 1441 C C . ARG A 1 177 ? 47.598 6.980 -68.129 1.00 62.38 177 ARG A C 1
ATOM 1443 O O . ARG A 1 177 ? 47.346 8.105 -67.705 1.00 62.38 177 ARG A O 1
ATOM 1450 N N . GLY A 1 178 ? 48.732 6.659 -68.749 1.00 67.62 178 GLY A N 1
ATOM 1451 C CA . GLY A 1 178 ? 49.713 7.640 -69.173 1.00 67.62 178 GLY A CA 1
ATOM 1452 C C . GLY A 1 178 ? 49.032 8.715 -70.020 1.00 67.62 178 GLY A C 1
ATOM 1453 O O . GLY A 1 178 ? 48.013 8.433 -70.664 1.00 67.62 178 GLY A O 1
ATOM 1454 N N . PRO A 1 179 ? 49.551 9.951 -69.993 1.00 66.88 179 PRO A N 1
ATOM 1455 C CA . PRO A 1 179 ? 48.959 11.057 -70.727 1.00 66.88 179 PRO A CA 1
ATOM 1456 C C . PRO A 1 179 ? 48.792 10.643 -72.188 1.00 66.88 179 PRO A C 1
ATOM 1458 O O . PRO A 1 179 ? 49.763 10.258 -72.840 1.00 66.88 179 PRO A O 1
ATOM 1461 N N . LYS A 1 180 ? 47.547 10.681 -72.681 1.00 61.19 180 LYS A N 1
ATOM 1462 C CA . LYS A 1 180 ? 47.253 10.495 -74.103 1.00 61.19 180 LYS A CA 1
ATOM 1463 C C . LYS A 1 180 ? 48.090 11.520 -74.856 1.00 61.19 180 LYS A C 1
ATOM 1465 O O . LYS A 1 180 ? 47.815 12.715 -74.769 1.00 61.19 180 LYS A O 1
ATOM 1470 N N . SER A 1 181 ? 49.131 11.058 -75.540 1.00 61.53 181 SER A N 1
ATOM 1471 C CA . SER A 1 181 ? 49.932 11.901 -76.410 1.00 61.53 181 SER A CA 1
ATOM 1472 C C . SER A 1 181 ? 49.006 12.457 -77.487 1.00 61.53 181 SER A C 1
ATOM 1474 O O . SER A 1 181 ? 48.455 11.727 -78.311 1.00 61.53 181 SER A O 1
ATOM 1476 N N . SER A 1 182 ? 48.765 13.763 -77.437 1.00 62.31 182 SER A N 1
ATOM 1477 C CA . SER A 1 182 ? 48.066 14.479 -78.492 1.00 62.31 182 SER A CA 1
ATOM 1478 C C . SER A 1 182 ? 48.978 14.500 -79.716 1.00 62.31 182 SER A C 1
ATOM 1480 O O . SER A 1 182 ? 49.943 15.258 -79.797 1.00 62.31 182 SER A O 1
ATOM 1482 N N . ILE A 1 183 ? 48.696 13.615 -80.670 1.00 63.22 183 ILE A N 1
ATOM 1483 C CA . ILE A 1 183 ? 49.311 13.643 -81.995 1.00 63.22 183 ILE A CA 1
ATOM 1484 C C . ILE A 1 183 ? 48.835 14.934 -82.665 1.00 63.22 183 ILE A C 1
ATOM 1486 O O . ILE A 1 183 ? 47.686 15.052 -83.084 1.00 63.22 183 ILE A O 1
ATOM 1490 N N . ARG A 1 184 ? 49.714 15.937 -82.691 1.00 62.62 184 ARG A N 1
ATOM 1491 C CA . ARG A 1 184 ? 49.522 17.197 -83.408 1.00 62.62 184 ARG A CA 1
ATOM 1492 C C . ARG A 1 184 ? 49.915 16.964 -84.865 1.00 62.62 184 ARG A C 1
ATOM 1494 O O . ARG A 1 184 ? 51.100 16.989 -85.190 1.00 62.62 184 ARG A O 1
ATOM 1501 N N . SER A 1 185 ? 48.931 16.705 -85.718 1.00 55.78 185 SER A N 1
ATOM 1502 C CA . SER A 1 185 ? 49.076 16.769 -87.173 1.00 55.78 185 SER A CA 1
ATOM 1503 C C . SER A 1 185 ? 49.510 18.191 -87.556 1.00 55.78 185 SER A C 1
ATOM 1505 O O . SER A 1 185 ? 48.872 19.164 -87.152 1.00 55.78 185 SER A O 1
ATOM 1507 N N . ARG A 1 186 ? 50.645 18.305 -88.253 1.00 57.94 186 ARG A N 1
ATOM 1508 C CA . ARG A 1 186 ? 51.119 19.534 -88.901 1.00 57.94 186 ARG A CA 1
ATOM 1509 C C . ARG A 1 186 ? 50.583 19.537 -90.330 1.00 57.94 186 ARG A C 1
ATOM 1511 O O . ARG A 1 186 ? 50.924 18.617 -91.069 1.00 57.94 186 ARG A O 1
ATOM 1518 N N . ASP A 1 187 ? 49.822 20.572 -90.659 1.00 65.12 187 ASP A N 1
ATOM 1519 C CA . ASP A 1 187 ? 49.728 21.133 -92.009 1.00 65.12 187 ASP A CA 1
ATOM 1520 C C . ASP A 1 187 ? 50.675 22.341 -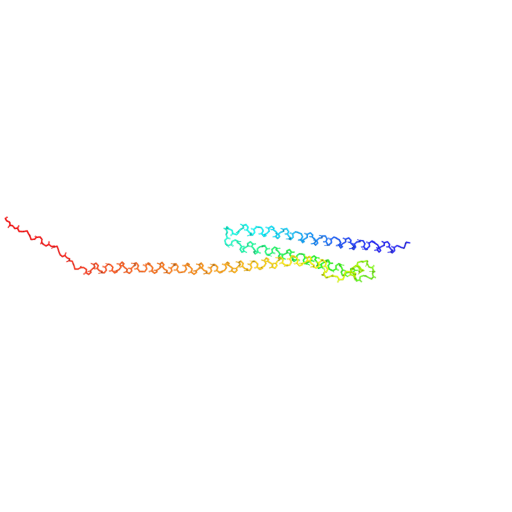92.096 1.00 65.12 187 ASP A C 1
ATOM 1522 O O . ASP A 1 187 ? 50.849 23.024 -91.051 1.00 65.12 187 ASP A O 1
#

Solvent-accessible surface area (backbone atoms only — not comparable to full-atom values): 10675 Å² total; per-residue (Å²): 137,58,78,64,59,63,51,54,55,51,54,53,50,52,53,53,52,50,49,54,51,49,54,50,52,49,51,52,52,50,49,51,48,54,53,50,50,52,54,47,53,54,52,57,61,70,48,74,80,80,46,86,75,55,48,49,54,56,38,46,54,51,33,53,53,36,47,54,51,34,52,51,51,51,52,49,49,53,52,48,53,48,55,57,47,54,61,70,65,47,93,60,90,47,71,66,58,58,54,58,70,67,57,85,69,85,71,60,68,72,61,57,62,53,48,55,48,49,52,52,34,51,50,40,46,52,53,33,52,53,46,45,52,54,50,53,56,50,52,56,51,50,55,52,51,50,52,52,51,52,52,52,52,52,53,49,53,52,54,50,53,52,50,54,54,49,54,54,55,51,63,70,65,53,75,82,77,67,81,81,78,78,82,76,84,80,130

Nearest PDB structures (foldseek):
  3zx6-assembly1_B  TM=3.785E-01  e=4.734E+00  Archaeoglobus fulgidus DSM 4304

Sequence (187 aa):
MTQDEGKLDSERKLIDDERKHLEGLLKDRTNFYLVFASLFILGTVRTQGESFAARPFILLVGTIASVLIALAVWRTHRLVDLALKDITQEKFQHPYRTYRESIRFPPNANHLMIFVPLILTLLFLVLTIQEFFIYSSKHIQLEKATATATNNTVLADENQSWMDTFLEAVKLQEPRRGPKSSIRSRD

Foldseek 3Di:
DDPVVVVVVVVVVVLVVVLVVLVVVLVVLLVVLVVLLVVLVVVLVVCPPDDLVVNLVSLVVSLVVLVVSLVVSVVSLVVSVVSVVVVVPPPDPDVVVVVVVVPPDDDDVSVVSSVSSVVSSVVSVVVSVVSVVVSVVVVVVVVVVVVVVVVVVVVVVVVVVVVVVVVVVVVVPPPPPPPPPPPDDDD

Mean predicted aligned error: 13.85 Å

Organism: Rubinisphaera brasiliensis (strain ATCC 49424 / DSM 5305 / JCM 21570 / IAM 15109 / NBRC 103401 / IFAM 1448) (NCBI:txid756272)

pLDDT: mean 76.84, std 11.62, range [47.5, 94.38]

Radius of gyration: 39.98 Å; Cα contacts (8 Å, |Δi|>4): 63; chains: 1; bounding box: 79×38×143 Å

Secondary structure (DSSP, 8-state):
--HHHHHHHHHHHHHHHHHHHHHHHHHHHHHHHHHHHHHHHHHHHHGGGT-TTHHHHHHHHHHHHHHHHHHHHHHHHHHHHHHHHHHHHSSS--HHHHHHHH--SSS-HHHHHHHHHHHHHHHHHHHHHHHHHHHHHHHHHHHHHHHHHHHHHHHHHHHHHHHHHHHHHHHHHS-------------